Protein AF-A0A3N2G457-F1 (afdb_monomer)

Sequence (204 aa):
MTDFDTREAPSLQDTFPPRDQPASGGSDDSSDSSASDKLKGAASTASDAGASVLGEARSGAADVTQEAQRQARDLWDQTRSELADQTGDQQRRLASGVRSFASQLDEMASGPEQQGVATDLARQLGGRADTLGRWLEDHGPDEVLEEVRSFARRRPGTFLLVAAGAGLLVGRLTRALKDAPSEEPTTATTTQPTSQPTSNGYQP

Radius of gyration: 33.19 Å; Cα contacts (8 Å, |Δi|>4): 8; chains: 1; bounding box: 88×81×93 Å

Solvent-accessible surface area (backbone atoms only — not comparable to full-atom values): 12717 Å² total; per-residue (Å²): 141,75,93,82,80,92,78,81,87,87,78,92,74,88,76,80,75,84,80,82,74,85,87,70,92,76,81,96,67,69,67,62,55,54,53,50,51,50,48,50,53,51,48,50,52,50,48,60,54,45,52,58,50,51,66,60,42,67,79,47,48,70,63,50,50,55,54,52,47,50,53,52,48,54,54,47,54,52,50,50,52,52,57,68,73,52,70,69,72,53,53,59,58,49,51,53,49,54,51,54,52,49,53,55,50,50,58,60,69,70,40,87,87,64,66,67,69,59,48,53,50,48,53,61,46,47,62,52,49,54,55,50,50,55,50,48,74,75,40,53,74,71,55,53,54,51,49,52,51,50,46,37,72,76,38,53,67,60,44,52,52,52,48,50,55,53,47,50,55,53,48,50,51,55,47,50,66,67,66,48,71,80,74,67,82,77,73,76,79,81,80,69,83,80,75,78,79,82,86,80,85,80,84,134

pLDDT: mean 71.13, std 15.83, range [38.53, 96.75]

Foldseek 3Di:
DDDDDDDDDDDPDDDDDDPDDPPDDDDDDVVCVVVVVVVVVVVVVCVVVVVVCCVVCVVVVVVCVVVVVVVVVVVVVVVVVVCVVPPDPVVVVVVVVVVVVVVVVVVVVPDPPPCPDVVVVVVVVVVVVVVVVVVPVVPDPVVVVVVLVVCCVVCVPVNVVVCVVVCVVVVVVVVCVVPPPPPPPPPDDPPDPPDDDDPDDDDD

Secondary structure (DSSP, 8-state):
---------------------------S-HHHHHHHHHHHHHHHHHHHHHHHHHHHHTTTHHHHHHHHHHHHHHHHHHHHHHHHH-TTHHHHHHHHHHHHHHHHHHHHHTSTTSTTHHHHHHHHHHHHHHHHHHHHHHS-HHHHHHHHHHHHHH-HHHHHHHHHHHHHHHHHHHHHHHHS------------------------

Structure (mmCIF, N/CA/C/O backbone):
data_AF-A0A3N2G457-F1
#
_entry.id   AF-A0A3N2G457-F1
#
loop_
_atom_site.group_PDB
_atom_site.id
_atom_site.type_symbol
_atom_site.label_atom_id
_atom_site.label_alt_id
_atom_site.label_comp_id
_atom_site.label_asym_id
_atom_site.label_entity_id
_atom_site.label_seq_id
_atom_site.pdbx_PDB_ins_code
_atom_site.Cartn_x
_atom_site.Cartn_y
_atom_site.Cartn_z
_atom_site.occupancy
_atom_site.B_iso_or_equiv
_atom_site.auth_seq_id
_atom_site.auth_comp_id
_atom_site.auth_asym_id
_atom_site.auth_atom_id
_atom_site.pdbx_PDB_model_num
ATOM 1 N N . MET A 1 1 ? 65.241 38.081 23.521 1.00 42.84 1 MET A N 1
ATOM 2 C CA . MET A 1 1 ? 65.752 38.921 22.420 1.00 42.84 1 MET A CA 1
ATOM 3 C C . MET A 1 1 ? 65.119 38.337 21.167 1.00 42.84 1 MET A C 1
ATOM 5 O O . MET A 1 1 ? 65.545 37.272 20.758 1.00 42.84 1 MET A O 1
ATOM 9 N N . THR A 1 2 ? 63.983 38.797 20.652 1.00 47.28 2 THR A N 1
ATOM 10 C CA . THR A 1 2 ? 63.336 40.123 20.657 1.00 47.28 2 THR A CA 1
ATOM 11 C C . THR A 1 2 ? 61.868 39.845 20.270 1.00 47.28 2 THR A C 1
ATOM 13 O O . THR A 1 2 ? 61.640 39.047 19.368 1.00 47.28 2 THR A O 1
ATOM 16 N N . ASP A 1 3 ? 60.892 40.132 21.131 1.00 48.34 3 ASP A N 1
ATOM 17 C CA . ASP A 1 3 ? 59.911 41.228 20.987 1.00 48.34 3 ASP A CA 1
ATOM 18 C C . ASP A 1 3 ? 59.480 41.534 19.537 1.00 48.34 3 ASP A C 1
ATOM 20 O O . ASP A 1 3 ? 60.282 42.029 18.744 1.00 48.34 3 ASP A O 1
ATOM 24 N N . PHE A 1 4 ? 58.217 41.239 19.203 1.00 53.31 4 PHE A N 1
ATOM 25 C CA . PHE A 1 4 ? 57.557 41.749 17.998 1.00 53.31 4 PHE A CA 1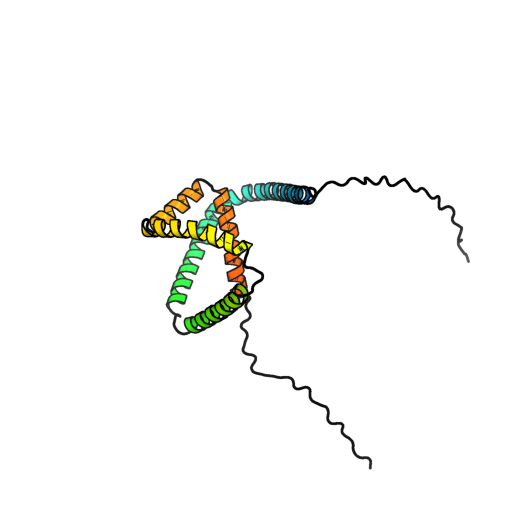
ATOM 26 C C . PHE A 1 4 ? 56.086 42.076 18.299 1.00 53.31 4 PHE A C 1
ATOM 28 O O . PHE A 1 4 ? 55.178 41.278 18.088 1.00 53.31 4 PHE A O 1
ATOM 35 N N . ASP A 1 5 ? 55.915 43.267 18.870 1.00 54.84 5 ASP A N 1
ATOM 36 C CA . ASP A 1 5 ? 55.074 44.336 18.320 1.00 54.84 5 ASP A CA 1
ATOM 37 C C . ASP A 1 5 ? 53.575 44.022 18.145 1.00 54.84 5 ASP A C 1
ATOM 39 O O . ASP A 1 5 ? 53.068 43.711 17.069 1.00 54.84 5 ASP A O 1
ATOM 43 N N . THR A 1 6 ? 52.845 44.226 19.242 1.00 63.91 6 THR A N 1
ATOM 44 C CA . THR A 1 6 ? 51.460 44.707 19.225 1.00 63.91 6 THR A CA 1
ATOM 45 C C . THR A 1 6 ? 51.434 46.111 18.620 1.00 63.91 6 THR A C 1
ATOM 47 O O . THR A 1 6 ? 51.897 47.057 19.257 1.00 63.91 6 THR A O 1
ATOM 50 N N . ARG A 1 7 ? 50.832 46.273 17.437 1.00 49.31 7 ARG A N 1
ATOM 51 C CA . ARG A 1 7 ? 50.413 47.581 16.914 1.00 49.31 7 ARG A CA 1
ATOM 52 C C . ARG A 1 7 ? 48.982 47.546 16.375 1.00 49.31 7 ARG A C 1
ATOM 54 O O . ARG A 1 7 ? 48.703 46.978 15.330 1.00 49.31 7 ARG A O 1
ATOM 61 N N . GLU A 1 8 ? 48.115 48.132 17.198 1.00 51.53 8 GLU A N 1
ATOM 62 C CA . GLU A 1 8 ? 47.023 49.070 16.898 1.00 51.53 8 GLU A CA 1
ATOM 63 C C . GLU A 1 8 ? 46.108 48.859 15.673 1.00 51.53 8 GLU A C 1
ATOM 65 O O . GLU A 1 8 ? 46.507 48.954 14.516 1.00 51.53 8 GLU A O 1
ATOM 70 N N . ALA A 1 9 ? 44.810 48.729 15.979 1.00 53.06 9 ALA A N 1
ATOM 71 C CA . ALA A 1 9 ? 43.685 49.096 15.115 1.00 53.06 9 ALA A CA 1
ATOM 72 C C . ALA A 1 9 ? 43.662 50.620 14.855 1.00 53.06 9 ALA A C 1
ATOM 74 O O . ALA A 1 9 ? 44.102 51.377 15.722 1.00 53.06 9 ALA A O 1
ATOM 75 N N . PRO A 1 10 ? 43.135 51.105 13.711 1.00 55.62 10 PRO A N 1
ATOM 76 C CA . PRO A 1 10 ? 41.713 51.505 13.636 1.00 55.62 10 PRO A CA 1
ATOM 77 C C . PRO A 1 10 ? 41.111 51.252 12.224 1.00 55.62 10 PRO A C 1
ATOM 79 O O . PRO A 1 10 ? 41.817 51.187 11.230 1.00 55.62 10 PRO A O 1
ATOM 82 N N . SER A 1 11 ? 39.815 51.070 11.980 1.00 51.00 11 SER A N 1
ATOM 83 C CA . SER A 1 11 ? 38.677 51.920 12.321 1.00 51.00 11 SER A CA 1
ATOM 84 C C . SER A 1 11 ? 37.395 51.160 11.951 1.00 51.00 11 SER A C 1
ATOM 86 O O . SER A 1 11 ? 37.233 50.703 10.820 1.00 51.00 11 SER A O 1
ATOM 88 N N . LEU A 1 12 ? 36.479 51.023 12.910 1.00 53.00 12 LEU A N 1
ATOM 89 C CA . LEU A 1 12 ? 35.104 50.606 12.650 1.00 53.00 12 LEU A CA 1
ATOM 90 C C . LEU A 1 12 ? 34.386 51.788 11.999 1.00 53.00 12 LEU A C 1
ATOM 92 O O . LEU A 1 12 ? 33.972 52.719 12.685 1.00 53.00 12 LEU A O 1
ATOM 96 N N . GLN A 1 13 ? 34.288 51.775 10.673 1.00 56.41 13 GLN A N 1
ATOM 97 C CA . GLN A 1 13 ? 33.344 52.630 9.970 1.00 56.41 13 GLN A CA 1
ATOM 98 C C . GLN A 1 13 ? 32.045 51.853 9.802 1.00 56.41 13 GLN A C 1
ATOM 100 O O . GLN A 1 13 ? 31.924 50.961 8.963 1.00 56.41 13 GLN A O 1
ATOM 105 N N . ASP A 1 14 ? 31.102 52.208 10.672 1.00 53.84 14 ASP A N 1
ATOM 106 C CA . ASP A 1 14 ? 29.668 52.042 10.497 1.00 53.84 14 ASP A CA 1
ATOM 107 C C . ASP A 1 14 ? 29.278 52.323 9.043 1.00 53.84 14 ASP A C 1
ATOM 109 O O . ASP A 1 14 ? 29.321 53.453 8.559 1.00 53.84 14 ASP A O 1
ATOM 113 N N . THR A 1 15 ? 28.899 51.278 8.321 1.00 51.31 15 THR A N 1
ATOM 114 C CA . THR A 1 15 ? 28.140 51.397 7.079 1.00 51.31 15 THR A CA 1
ATOM 115 C C . THR A 1 15 ? 26.968 50.442 7.202 1.00 51.31 15 THR A C 1
ATOM 117 O O . THR A 1 15 ? 27.032 49.277 6.820 1.00 51.31 15 THR A O 1
ATOM 120 N N . PHE A 1 16 ? 25.897 50.947 7.808 1.00 56.12 16 PHE A N 1
ATOM 121 C CA . PHE A 1 16 ? 24.573 50.347 7.729 1.00 56.12 16 PHE A CA 1
ATOM 122 C C . PHE A 1 16 ? 23.978 50.670 6.350 1.00 56.12 16 PHE A C 1
ATOM 124 O O . PHE A 1 16 ? 23.701 51.841 6.087 1.00 56.12 16 PHE A O 1
ATOM 131 N N . PRO A 1 17 ? 23.730 49.692 5.461 1.00 68.00 17 PRO A N 1
ATOM 132 C CA . PRO A 1 17 ? 22.780 49.913 4.381 1.00 68.00 17 PRO A CA 1
ATOM 133 C C . PRO A 1 17 ? 21.353 49.961 4.966 1.00 68.00 17 PRO A C 1
ATOM 135 O O . PRO A 1 17 ? 21.054 49.201 5.898 1.00 68.00 17 PRO A O 1
ATOM 138 N N . PRO A 1 18 ? 20.451 50.816 4.449 1.00 57.69 18 PRO A N 1
ATOM 139 C CA . PRO A 1 18 ? 19.048 50.771 4.834 1.00 57.69 18 PRO A CA 1
ATOM 140 C C . PRO A 1 18 ? 18.477 49.405 4.439 1.00 57.69 18 PRO A C 1
ATOM 142 O O . PRO A 1 18 ? 18.528 48.998 3.280 1.00 57.69 18 PRO A O 1
ATOM 145 N N . ARG A 1 19 ? 17.962 48.663 5.423 1.00 53.56 19 ARG A N 1
ATOM 146 C CA . ARG A 1 19 ? 17.125 47.494 5.156 1.00 53.56 19 ARG A CA 1
ATOM 147 C C . ARG A 1 19 ? 15.758 48.009 4.731 1.00 53.56 19 ARG A C 1
ATOM 149 O O . ARG A 1 19 ? 14.956 48.377 5.587 1.00 53.56 19 ARG A O 1
ATOM 156 N N . ASP A 1 20 ? 15.511 48.018 3.429 1.00 49.28 20 ASP A N 1
ATOM 157 C CA . ASP A 1 20 ? 14.160 48.116 2.894 1.00 49.28 20 ASP A CA 1
ATOM 158 C C . ASP A 1 20 ? 13.362 46.902 3.382 1.00 49.28 20 ASP A C 1
ATOM 160 O O . ASP A 1 20 ? 13.596 45.757 2.989 1.00 49.28 20 ASP A O 1
ATOM 164 N N . GLN A 1 21 ? 12.446 47.162 4.310 1.00 59.31 21 GLN A N 1
ATOM 165 C CA . GLN A 1 21 ? 11.353 46.261 4.635 1.00 59.31 21 GLN A CA 1
ATOM 166 C C . GLN A 1 21 ? 10.286 46.399 3.544 1.00 59.31 21 GLN A C 1
ATOM 168 O O . GLN A 1 21 ? 9.746 47.495 3.382 1.00 59.31 21 GLN A O 1
ATOM 173 N N . PRO A 1 22 ? 9.863 45.322 2.871 1.00 46.94 22 PRO A N 1
ATOM 174 C CA . PRO A 1 22 ? 8.521 45.278 2.329 1.00 46.94 22 PRO A CA 1
ATOM 175 C C . PRO A 1 22 ? 7.565 44.854 3.447 1.00 46.94 22 PRO A C 1
ATOM 177 O O . PRO A 1 22 ? 7.373 43.674 3.735 1.00 46.94 22 PRO A O 1
ATOM 180 N N . ALA A 1 23 ? 6.956 45.849 4.088 1.00 49.56 23 ALA A N 1
ATOM 181 C CA . ALA A 1 23 ? 5.650 45.675 4.696 1.00 49.56 23 ALA A CA 1
ATOM 182 C C . ALA A 1 23 ? 4.619 45.600 3.558 1.00 49.56 23 ALA A C 1
ATOM 184 O O . ALA A 1 23 ? 4.312 46.606 2.923 1.00 49.56 23 ALA A O 1
ATOM 185 N N . SER A 1 24 ? 4.087 44.410 3.291 1.00 40.66 24 SER A N 1
ATOM 186 C CA . SER A 1 24 ? 2.885 44.239 2.475 1.00 40.66 24 SER A CA 1
ATOM 187 C C . SER A 1 24 ? 2.190 42.951 2.893 1.00 40.66 24 SER A C 1
ATOM 189 O O . SER A 1 24 ? 2.705 41.857 2.672 1.00 40.66 24 SER A O 1
ATOM 191 N N . GLY A 1 25 ? 1.029 43.105 3.531 1.00 50.72 25 GLY A N 1
ATOM 192 C CA . GLY A 1 25 ? 0.099 42.013 3.768 1.00 50.72 25 GLY A CA 1
ATOM 193 C C . GLY A 1 25 ? -0.349 41.386 2.450 1.00 50.72 25 GLY A C 1
ATOM 194 O O . GLY A 1 25 ? -0.630 42.085 1.478 1.00 50.72 25 GLY A O 1
ATOM 195 N N . GLY A 1 26 ? -0.410 40.063 2.446 1.00 38.53 26 GLY A N 1
ATOM 196 C CA . GLY A 1 26 ? -0.876 39.235 1.346 1.00 38.53 26 GLY A CA 1
ATOM 197 C C . GLY A 1 26 ? -0.793 37.785 1.797 1.00 38.53 26 GLY A C 1
ATOM 198 O O . GLY A 1 26 ? 0.265 37.336 2.223 1.00 38.53 26 GLY A O 1
ATOM 199 N N . SER A 1 27 ? -1.940 37.124 1.802 1.00 44.50 27 SER A N 1
ATOM 200 C CA . SER A 1 27 ? -2.195 35.792 2.333 1.00 44.50 27 SER A CA 1
ATOM 201 C C . SER A 1 27 ? -1.286 34.697 1.759 1.00 44.50 27 SER A C 1
ATOM 203 O O . SER A 1 27 ? -0.746 34.818 0.664 1.00 44.50 27 SER A O 1
ATOM 205 N N . ASP A 1 28 ? -1.169 33.624 2.535 1.00 47.66 28 ASP A N 1
ATOM 206 C CA . ASP A 1 28 ? -0.494 32.353 2.276 1.00 47.66 28 ASP A CA 1
ATOM 207 C C . ASP A 1 28 ? -0.577 31.842 0.815 1.00 47.66 28 ASP A C 1
ATOM 209 O O . ASP A 1 28 ? -1.616 31.351 0.391 1.00 47.66 28 ASP A O 1
ATOM 213 N N . ASP A 1 29 ? 0.532 31.908 0.062 1.00 49.41 29 ASP A N 1
ATOM 214 C CA . ASP A 1 29 ? 0.732 31.176 -1.219 1.00 49.41 29 ASP A CA 1
ATOM 215 C C . ASP A 1 29 ? 2.213 30.755 -1.450 1.00 49.41 29 ASP A C 1
ATOM 217 O O . ASP A 1 29 ? 2.598 30.188 -2.471 1.00 49.41 29 ASP A O 1
ATOM 221 N N . SER A 1 30 ? 3.103 30.999 -0.481 1.00 49.16 30 SER A N 1
ATOM 222 C CA . SER A 1 30 ? 4.554 30.773 -0.650 1.00 49.16 30 SER A CA 1
ATOM 223 C C . SER A 1 30 ? 5.024 29.364 -0.254 1.00 49.16 30 SER A C 1
ATOM 225 O O . SER A 1 30 ? 6.136 28.953 -0.595 1.00 49.16 30 SER A O 1
ATOM 227 N N . SER A 1 31 ? 4.200 28.594 0.459 1.00 54.44 31 SER A N 1
ATOM 228 C CA . SER A 1 31 ? 4.509 27.221 0.883 1.00 54.44 31 SER A CA 1
ATOM 229 C C . SER A 1 31 ? 4.342 26.206 -0.256 1.00 54.44 31 SER A C 1
ATOM 231 O O . SER A 1 31 ? 5.206 25.338 -0.412 1.00 54.44 31 SER A O 1
ATOM 233 N N . ASP A 1 32 ? 3.321 26.360 -1.104 1.00 54.56 32 ASP A N 1
ATOM 234 C CA . ASP A 1 32 ? 3.040 25.451 -2.228 1.00 54.56 32 ASP A CA 1
ATOM 235 C C . ASP A 1 32 ? 4.067 25.565 -3.363 1.00 54.56 32 ASP A C 1
ATOM 237 O O . ASP A 1 32 ? 4.480 24.562 -3.954 1.00 54.56 32 ASP A O 1
ATOM 241 N N . SER A 1 33 ? 4.561 26.781 -3.613 1.00 57.53 33 SER A N 1
ATOM 242 C CA . SER A 1 33 ? 5.595 27.048 -4.618 1.00 57.53 33 SER A CA 1
ATOM 243 C C . SER A 1 33 ? 6.917 26.352 -4.268 1.00 57.53 33 SER A C 1
ATOM 245 O O . SER A 1 33 ? 7.525 25.695 -5.110 1.00 57.53 33 SER A O 1
ATOM 247 N N . SER A 1 34 ? 7.325 26.392 -2.993 1.00 63.72 34 SER A N 1
ATOM 248 C CA . SER A 1 34 ? 8.578 25.766 -2.542 1.00 63.72 34 SER A CA 1
ATOM 249 C C . SER A 1 34 ? 8.522 24.233 -2.531 1.00 63.72 34 SER A C 1
ATOM 251 O O . SER A 1 34 ? 9.508 23.574 -2.872 1.00 63.72 34 SER A O 1
ATOM 253 N N . ALA A 1 35 ? 7.372 23.655 -2.166 1.00 65.12 35 ALA A N 1
ATOM 254 C CA . ALA A 1 35 ? 7.154 22.214 -2.196 1.00 65.12 35 ALA A CA 1
ATOM 255 C C . ALA A 1 35 ? 7.084 21.711 -3.642 1.00 65.12 35 ALA A C 1
ATOM 257 O O . ALA A 1 35 ? 7.742 20.727 -3.979 1.00 65.12 35 ALA A O 1
ATOM 258 N N . SER A 1 36 ? 6.371 22.429 -4.511 1.00 73.44 36 SER A N 1
ATOM 259 C CA . SER A 1 36 ? 6.270 22.126 -5.940 1.00 73.44 36 SER A CA 1
ATOM 260 C C . SER A 1 36 ? 7.609 22.249 -6.666 1.00 73.44 36 SER A C 1
ATOM 262 O O . SER A 1 36 ? 7.923 21.395 -7.491 1.00 73.44 36 SER A O 1
ATOM 264 N N . ASP A 1 37 ? 8.439 23.246 -6.350 1.00 75.31 37 ASP A N 1
ATOM 265 C CA . ASP A 1 37 ? 9.772 23.384 -6.952 1.00 75.31 37 ASP A CA 1
ATOM 266 C C . ASP A 1 37 ? 10.764 22.339 -6.432 1.00 75.31 37 ASP A C 1
ATOM 268 O O . ASP A 1 37 ? 11.544 21.786 -7.212 1.00 75.31 37 ASP A O 1
ATOM 272 N N . LYS A 1 38 ? 10.691 21.970 -5.145 1.00 67.44 38 LYS A N 1
ATOM 273 C CA . LYS A 1 38 ? 11.455 20.829 -4.609 1.00 67.44 38 LYS A CA 1
ATOM 274 C C . LYS A 1 38 ? 11.017 19.509 -5.245 1.00 67.44 38 LYS A C 1
ATOM 276 O O . LYS A 1 38 ? 11.870 18.688 -5.573 1.00 67.44 38 LYS A O 1
ATOM 281 N N . LEU A 1 39 ? 9.714 19.321 -5.461 1.00 69.06 39 LEU A N 1
ATOM 282 C CA . LEU A 1 39 ? 9.153 18.157 -6.149 1.00 69.06 39 LEU A CA 1
ATOM 283 C C . LEU A 1 39 ? 9.584 18.105 -7.615 1.00 69.06 39 LEU A C 1
ATOM 285 O O . LEU A 1 39 ? 9.993 17.046 -8.073 1.00 69.06 39 LEU A O 1
ATOM 289 N N . LYS A 1 40 ? 9.560 19.228 -8.340 1.00 75.00 40 LYS A N 1
ATOM 290 C CA . LYS A 1 40 ? 10.050 19.305 -9.725 1.00 75.00 40 LYS A CA 1
ATOM 291 C C . LYS A 1 40 ? 11.547 19.015 -9.808 1.00 75.00 40 LYS A C 1
ATOM 293 O O . LYS A 1 40 ? 11.957 18.236 -10.658 1.00 75.00 40 LYS A O 1
ATOM 298 N N . GLY A 1 41 ? 12.356 19.564 -8.899 1.00 74.25 41 GLY A N 1
ATOM 299 C CA . GLY A 1 41 ? 13.796 19.291 -8.840 1.00 74.25 41 GLY A CA 1
ATOM 300 C C . GLY A 1 41 ? 14.121 17.826 -8.524 1.00 74.25 41 GLY A C 1
ATOM 301 O O . GLY A 1 41 ? 14.981 17.223 -9.170 1.00 74.25 41 GLY A O 1
ATOM 302 N N . ALA A 1 42 ? 13.393 17.225 -7.579 1.00 71.31 42 ALA A N 1
ATOM 303 C CA . ALA A 1 42 ? 13.516 15.807 -7.252 1.00 71.31 42 ALA A CA 1
ATOM 304 C C . ALA A 1 42 ? 13.020 14.904 -8.392 1.00 71.31 42 ALA A C 1
ATOM 306 O O . ALA A 1 42 ? 13.670 13.910 -8.702 1.00 71.31 42 ALA A O 1
ATOM 307 N N . ALA A 1 43 ? 11.913 15.260 -9.050 1.00 73.19 43 ALA A N 1
ATOM 308 C CA . ALA A 1 43 ? 11.363 14.522 -10.184 1.00 73.19 43 ALA A CA 1
ATOM 309 C C . ALA A 1 43 ? 12.293 14.564 -11.403 1.00 73.19 43 ALA A C 1
ATOM 311 O O . ALA A 1 43 ? 12.497 13.526 -12.031 1.00 73.19 43 ALA A O 1
ATOM 312 N N . SER A 1 44 ? 12.901 15.713 -11.711 1.00 74.25 44 SER A N 1
ATOM 313 C CA . SER A 1 44 ? 13.901 15.823 -12.780 1.00 74.25 44 SER A CA 1
ATOM 314 C C . SER A 1 44 ? 15.140 14.989 -12.457 1.00 74.25 44 SER A C 1
ATOM 316 O O . SER A 1 44 ? 15.517 14.133 -13.246 1.00 74.25 44 SER A O 1
ATOM 318 N N . THR A 1 45 ? 15.684 15.112 -11.241 1.00 73.69 45 THR A N 1
ATOM 319 C CA . THR A 1 45 ? 16.848 14.318 -10.799 1.00 73.69 45 THR A CA 1
ATOM 320 C C . THR A 1 45 ? 16.565 12.812 -10.833 1.00 73.69 45 THR A C 1
ATOM 322 O O . THR A 1 45 ? 17.401 12.026 -11.276 1.00 73.69 45 THR A O 1
ATOM 325 N N . ALA A 1 46 ? 15.372 12.393 -10.402 1.00 69.75 46 ALA A N 1
ATOM 326 C CA . ALA A 1 46 ? 14.935 11.002 -10.468 1.00 69.75 46 ALA A CA 1
ATOM 327 C C . ALA A 1 46 ? 14.707 10.527 -11.911 1.00 69.75 46 ALA A C 1
ATOM 329 O O . ALA A 1 46 ? 14.941 9.357 -12.201 1.00 69.75 46 ALA A O 1
ATOM 330 N N . SER A 1 47 ? 14.284 11.413 -12.817 1.00 74.56 47 SER A N 1
ATOM 331 C CA . SER A 1 47 ? 14.108 11.100 -14.239 1.00 74.56 47 SER A CA 1
ATOM 332 C C . SER A 1 47 ? 15.451 10.919 -14.944 1.00 74.56 47 SER A C 1
ATOM 334 O O . SER A 1 47 ? 15.613 9.950 -15.679 1.00 74.56 47 SER A O 1
ATOM 336 N N . ASP A 1 48 ? 16.435 11.778 -14.671 1.00 72.06 48 ASP A N 1
ATOM 337 C CA . ASP A 1 48 ? 17.793 11.672 -15.222 1.00 72.06 48 ASP A CA 1
ATOM 338 C C . ASP A 1 48 ? 18.541 10.440 -14.681 1.00 72.06 48 ASP A C 1
ATOM 340 O O . ASP A 1 48 ? 19.140 9.667 -15.439 1.00 72.06 48 ASP A O 1
ATOM 344 N N . ALA A 1 49 ? 18.444 10.190 -13.369 1.00 64.62 49 ALA A N 1
ATOM 345 C CA . ALA A 1 49 ? 18.993 8.983 -12.753 1.00 64.62 49 ALA A CA 1
ATOM 346 C C . ALA A 1 49 ? 18.273 7.721 -13.258 1.00 64.62 49 ALA A C 1
ATOM 348 O O . ALA A 1 49 ? 18.919 6.735 -13.610 1.00 64.62 49 ALA A O 1
ATOM 349 N N . GLY A 1 50 ? 16.941 7.774 -13.354 1.00 61.38 50 GLY A N 1
ATOM 350 C CA . GLY A 1 50 ? 16.073 6.696 -13.823 1.00 61.38 50 GLY A CA 1
ATOM 351 C C . GLY A 1 50 ? 16.284 6.337 -15.292 1.00 61.38 50 GLY A C 1
ATOM 352 O O . GLY A 1 50 ? 16.280 5.157 -15.631 1.00 61.38 50 GLY A O 1
ATOM 353 N N . ALA A 1 51 ? 16.530 7.317 -16.164 1.00 68.00 51 ALA A N 1
ATOM 354 C CA . ALA A 1 51 ? 16.817 7.086 -17.579 1.00 68.00 51 ALA A CA 1
ATOM 355 C C . ALA A 1 51 ? 18.125 6.301 -17.781 1.00 68.00 51 ALA A C 1
ATOM 357 O O . ALA A 1 51 ? 18.191 5.425 -18.646 1.00 68.00 51 ALA A O 1
ATOM 358 N N . SER A 1 52 ? 19.128 6.555 -16.936 1.00 63.06 52 SER A N 1
ATOM 359 C CA . SER A 1 52 ? 20.427 5.872 -16.982 1.00 63.06 52 SER A CA 1
ATOM 360 C C . SER A 1 52 ? 20.337 4.411 -16.519 1.00 63.06 52 SER A C 1
ATOM 362 O O . SER A 1 52 ? 20.920 3.532 -17.151 1.00 63.06 52 SER A O 1
ATOM 364 N N . VAL A 1 53 ? 19.543 4.109 -15.480 1.00 64.50 53 VAL A N 1
ATOM 365 C CA . VAL A 1 53 ? 19.280 2.712 -15.075 1.00 64.50 53 VAL A CA 1
ATOM 366 C C . VAL A 1 53 ? 18.288 1.994 -15.992 1.00 64.50 53 VAL A C 1
ATOM 368 O O . VAL A 1 53 ? 18.431 0.791 -16.182 1.00 64.50 53 VAL A O 1
ATOM 371 N N . LEU A 1 54 ? 17.322 2.685 -16.616 1.00 60.78 54 LEU A N 1
ATOM 372 C CA . LEU A 1 54 ? 16.427 2.074 -17.612 1.00 60.78 54 LEU A CA 1
ATOM 373 C C . LEU A 1 54 ? 17.185 1.606 -18.863 1.00 60.78 54 LEU A C 1
ATOM 375 O O . LEU A 1 54 ? 16.804 0.591 -19.447 1.00 60.78 54 LEU A O 1
ATOM 379 N N . GLY A 1 55 ? 18.230 2.333 -19.275 1.00 62.03 55 GLY A N 1
ATOM 380 C CA . GLY A 1 55 ? 19.071 1.981 -20.422 1.00 62.03 55 GLY A CA 1
ATOM 381 C C . GLY A 1 55 ? 19.832 0.665 -20.230 1.00 62.03 55 GLY A C 1
ATOM 382 O O . GLY A 1 55 ? 19.840 -0.166 -21.135 1.00 62.03 55 GLY A O 1
ATOM 383 N N . GLU A 1 56 ? 20.379 0.442 -19.032 1.00 60.41 56 GLU A N 1
ATOM 384 C CA . GLU A 1 56 ? 21.166 -0.754 -18.694 1.00 60.41 56 GLU A CA 1
ATOM 385 C C . GLU A 1 56 ? 20.278 -1.931 -18.223 1.00 60.41 56 GLU A C 1
ATOM 387 O O . GLU A 1 56 ? 20.516 -3.092 -18.557 1.00 60.41 56 GLU A O 1
ATOM 392 N N . ALA A 1 57 ? 19.189 -1.651 -17.491 1.00 54.34 57 ALA A N 1
ATOM 393 C CA . ALA A 1 57 ? 18.301 -2.675 -16.934 1.00 54.34 57 ALA A CA 1
ATOM 394 C C . ALA A 1 57 ? 17.368 -3.317 -17.971 1.00 54.34 57 ALA A C 1
ATOM 396 O O . ALA A 1 57 ? 16.945 -4.458 -17.781 1.00 54.34 57 ALA A O 1
ATOM 397 N N . ARG A 1 58 ? 17.048 -2.640 -19.085 1.00 58.84 58 ARG A N 1
ATOM 398 C CA . ARG A 1 58 ? 16.164 -3.198 -20.127 1.00 58.84 58 ARG A CA 1
ATOM 399 C C . ARG A 1 58 ? 16.724 -4.483 -20.751 1.00 58.84 58 ARG A C 1
ATOM 401 O O . ARG A 1 58 ? 15.939 -5.325 -21.181 1.00 58.84 58 ARG A O 1
ATOM 408 N N . SER A 1 59 ? 18.046 -4.648 -20.737 1.00 62.28 59 SER A N 1
ATOM 409 C CA . SER A 1 59 ? 18.741 -5.834 -21.249 1.00 62.28 59 SER A CA 1
ATOM 410 C C . SER A 1 59 ? 18.828 -6.983 -20.232 1.00 62.28 59 SER A C 1
ATOM 412 O O . SER A 1 59 ? 18.991 -8.123 -20.642 1.00 62.28 59 SER A O 1
ATOM 414 N N . GLY A 1 60 ? 18.677 -6.716 -18.925 1.00 57.19 60 GLY A N 1
ATOM 415 C CA . GLY A 1 60 ? 18.731 -7.731 -17.855 1.00 57.19 60 GLY A CA 1
ATOM 416 C C . GLY A 1 60 ? 17.383 -8.063 -17.197 1.00 57.19 60 GLY A C 1
ATOM 417 O O . GLY A 1 60 ? 17.246 -9.091 -16.539 1.00 57.19 60 GLY A O 1
ATOM 418 N N . ALA A 1 61 ? 16.359 -7.222 -17.372 1.00 57.97 61 ALA A N 1
ATOM 419 C CA . ALA A 1 61 ? 15.075 -7.373 -16.685 1.00 57.97 61 ALA A CA 1
ATOM 420 C C . ALA A 1 61 ? 14.256 -8.587 -17.156 1.00 57.97 61 ALA A C 1
ATOM 422 O O . ALA A 1 61 ? 13.534 -9.180 -16.354 1.00 57.97 61 ALA A O 1
ATOM 423 N N . ALA A 1 62 ? 14.357 -8.979 -18.429 1.00 61.47 62 ALA A N 1
ATOM 424 C CA . ALA A 1 62 ? 13.620 -10.132 -18.952 1.00 61.47 62 ALA A CA 1
ATOM 425 C C . ALA A 1 62 ? 14.109 -11.459 -18.338 1.00 61.47 62 ALA A C 1
ATOM 427 O O . ALA A 1 62 ? 13.286 -12.290 -17.949 1.00 61.47 62 ALA A O 1
ATOM 428 N N . ASP A 1 63 ? 15.425 -11.608 -18.163 1.00 66.38 63 ASP A N 1
ATOM 429 C CA . ASP A 1 63 ? 16.040 -12.817 -17.600 1.00 66.38 63 ASP A CA 1
ATOM 430 C C . ASP A 1 63 ? 15.881 -12.886 -16.075 1.00 66.38 63 ASP A C 1
ATOM 432 O O . ASP A 1 63 ? 15.524 -13.931 -15.526 1.00 66.38 63 ASP A O 1
ATOM 436 N N . VAL A 1 64 ? 16.039 -11.750 -15.382 1.00 68.06 64 VAL A N 1
ATOM 437 C CA . VAL A 1 64 ? 15.839 -11.664 -13.925 1.00 68.06 64 VAL A CA 1
ATOM 438 C C . V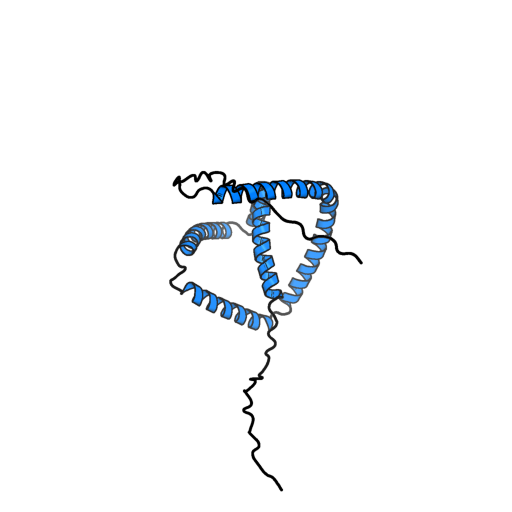AL A 1 64 ? 14.378 -11.916 -13.542 1.00 68.06 64 VAL A C 1
ATOM 440 O O . VAL A 1 64 ? 14.121 -12.544 -12.518 1.00 68.06 64 VAL A O 1
ATOM 443 N N . THR A 1 65 ? 13.407 -11.497 -14.363 1.00 74.94 65 THR A N 1
ATOM 444 C CA . THR A 1 65 ? 11.980 -11.719 -14.069 1.00 74.94 65 THR A CA 1
ATOM 445 C C . THR A 1 65 ? 11.614 -13.203 -14.099 1.00 74.94 65 THR A C 1
ATOM 447 O O . THR A 1 65 ? 10.858 -13.645 -13.239 1.00 74.94 65 THR A O 1
ATOM 450 N N . GLN A 1 66 ? 12.154 -13.996 -15.031 1.00 77.50 66 GLN A N 1
ATOM 451 C CA . GLN A 1 66 ? 11.858 -15.434 -15.077 1.00 77.50 66 GLN A CA 1
ATOM 452 C C . GLN A 1 66 ? 12.493 -16.205 -13.917 1.00 77.50 66 GLN A C 1
ATOM 454 O O . GLN A 1 66 ? 11.854 -17.089 -13.349 1.00 77.50 66 GLN A O 1
ATOM 459 N N . GLU A 1 67 ? 13.734 -15.881 -13.558 1.00 77.44 67 GLU A N 1
ATOM 460 C CA . GLU A 1 67 ? 14.433 -16.542 -12.454 1.00 77.44 67 GLU A CA 1
ATOM 461 C C . GLU A 1 67 ? 13.815 -16.166 -11.099 1.00 77.44 67 GLU A C 1
ATOM 463 O O . GLU A 1 67 ? 13.481 -17.041 -10.301 1.00 77.44 67 GLU A O 1
ATOM 468 N N . ALA A 1 68 ? 13.537 -14.876 -10.883 1.00 81.69 68 ALA A N 1
ATOM 469 C CA . ALA A 1 68 ? 12.837 -14.406 -9.692 1.00 81.69 68 ALA A CA 1
ATOM 470 C C . ALA A 1 68 ? 11.417 -14.978 -9.595 1.00 81.69 68 ALA A C 1
ATOM 472 O O . ALA A 1 68 ? 10.967 -15.311 -8.502 1.00 81.69 68 ALA A O 1
ATOM 473 N N . GLN A 1 69 ? 10.709 -15.133 -10.720 1.00 85.44 69 GLN A N 1
ATOM 474 C CA . GLN A 1 69 ? 9.382 -15.746 -10.734 1.00 85.44 69 GLN A CA 1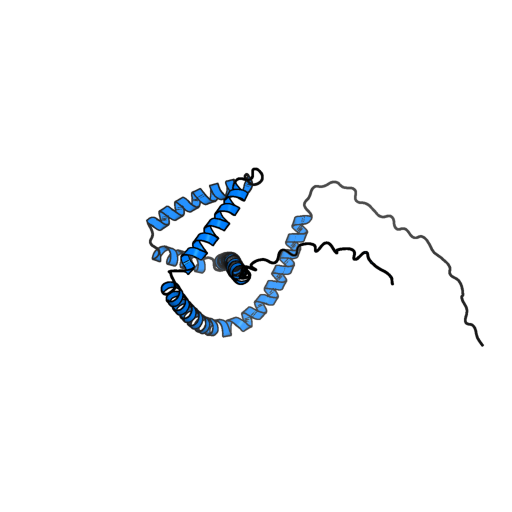
ATOM 475 C C . GLN A 1 69 ? 9.428 -17.216 -10.313 1.00 85.44 69 GLN A C 1
ATOM 477 O O . GLN A 1 69 ? 8.555 -17.639 -9.557 1.00 85.44 69 GLN A O 1
ATOM 482 N N . ARG A 1 70 ? 10.425 -17.984 -10.774 1.00 87.44 70 ARG A N 1
ATOM 483 C CA . ARG A 1 70 ? 10.614 -19.379 -10.349 1.00 87.44 70 ARG A CA 1
ATOM 484 C C . ARG A 1 70 ? 10.874 -19.462 -8.849 1.00 87.44 70 ARG A C 1
ATOM 486 O O . ARG A 1 70 ? 10.117 -20.115 -8.144 1.00 87.44 70 ARG A O 1
ATOM 493 N N . GLN A 1 71 ? 11.838 -18.691 -8.350 1.00 85.12 71 GLN A N 1
ATOM 494 C CA . GLN A 1 71 ? 12.176 -18.679 -6.924 1.00 85.12 71 GLN A CA 1
ATOM 495 C C . GLN A 1 71 ? 11.009 -18.202 -6.048 1.00 85.12 71 GLN A C 1
ATOM 497 O O . GLN A 1 71 ? 10.745 -18.777 -4.998 1.00 85.12 71 GLN A O 1
ATOM 502 N N . ALA A 1 72 ? 10.263 -17.184 -6.485 1.00 89.88 72 ALA A N 1
ATOM 503 C CA . ALA A 1 72 ? 9.079 -16.716 -5.771 1.00 89.88 72 ALA A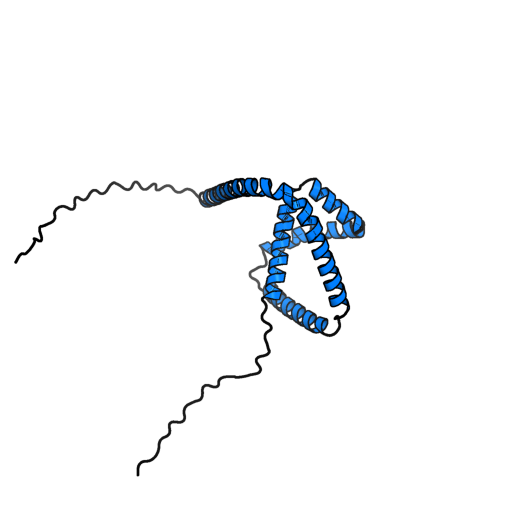 CA 1
ATOM 504 C C . ALA A 1 72 ? 7.959 -17.764 -5.755 1.00 89.88 72 ALA A C 1
ATOM 506 O O . ALA A 1 72 ? 7.248 -17.873 -4.758 1.00 89.88 72 ALA A O 1
ATOM 507 N N . ARG A 1 73 ? 7.799 -18.531 -6.841 1.00 90.69 73 ARG A N 1
ATOM 508 C CA . ARG A 1 73 ? 6.814 -19.612 -6.926 1.00 90.69 73 ARG A CA 1
ATOM 509 C C . ARG A 1 73 ? 7.169 -20.757 -5.987 1.00 90.69 73 ARG A C 1
ATOM 511 O O . ARG A 1 73 ? 6.311 -21.170 -5.219 1.00 90.69 73 ARG A O 1
ATOM 518 N N . ASP A 1 74 ? 8.429 -21.177 -5.982 1.00 91.38 74 ASP A N 1
ATOM 519 C CA . ASP A 1 74 ? 8.912 -22.245 -5.106 1.00 91.38 74 ASP A CA 1
ATOM 520 C C . ASP A 1 74 ? 8.767 -21.855 -3.626 1.00 91.38 74 ASP A C 1
ATOM 522 O O . ASP A 1 74 ? 8.231 -22.620 -2.826 1.00 91.38 74 ASP A O 1
ATOM 526 N N . LEU A 1 75 ? 9.152 -20.622 -3.269 1.00 88.88 75 LEU A N 1
ATOM 527 C CA . LEU A 1 75 ? 8.961 -20.080 -1.919 1.00 88.88 75 LEU A CA 1
ATOM 528 C C . LEU A 1 75 ? 7.481 -19.993 -1.534 1.00 88.88 75 LEU A C 1
ATOM 530 O O . LEU A 1 75 ? 7.127 -20.285 -0.392 1.00 88.88 75 LEU A O 1
ATOM 534 N N . TRP A 1 76 ? 6.612 -19.587 -2.461 1.00 89.06 76 TRP A N 1
ATOM 535 C CA . TRP A 1 76 ? 5.171 -19.511 -2.228 1.00 89.06 76 TRP A CA 1
ATOM 536 C C . TRP A 1 76 ? 4.552 -20.891 -2.013 1.00 89.06 76 TRP A C 1
ATOM 538 O O . TRP A 1 76 ? 3.785 -21.068 -1.069 1.00 89.06 76 TRP A O 1
ATOM 548 N N . ASP A 1 77 ? 4.896 -21.863 -2.854 1.00 90.88 77 ASP A N 1
ATOM 549 C CA . ASP A 1 77 ? 4.379 -23.226 -2.768 1.00 90.88 77 ASP A CA 1
ATOM 550 C C . ASP A 1 77 ? 4.864 -23.908 -1.477 1.00 90.88 77 ASP A C 1
ATOM 552 O O . ASP A 1 77 ? 4.064 -24.528 -0.770 1.00 90.88 77 ASP A O 1
ATOM 556 N N . GLN A 1 78 ? 6.130 -23.694 -1.093 1.00 86.88 78 GLN A N 1
ATOM 557 C CA . GLN A 1 78 ? 6.687 -24.162 0.178 1.00 86.88 78 GLN A CA 1
ATOM 558 C C . GLN A 1 78 ? 5.993 -23.510 1.382 1.00 86.88 78 GLN A C 1
ATOM 560 O O . GLN A 1 78 ? 5.519 -24.209 2.275 1.00 86.88 78 GLN A O 1
ATOM 565 N N . THR A 1 79 ? 5.855 -22.180 1.372 1.00 86.56 79 THR A N 1
ATOM 566 C CA . THR A 1 79 ? 5.152 -21.427 2.425 1.00 86.56 79 THR A CA 1
ATOM 567 C C . THR A 1 79 ? 3.706 -21.894 2.546 1.00 86.56 79 THR A C 1
ATOM 569 O O . THR A 1 79 ? 3.204 -22.082 3.649 1.00 86.56 79 THR A O 1
ATOM 572 N N . ARG A 1 80 ? 3.015 -22.105 1.422 1.00 87.12 80 ARG A N 1
ATOM 573 C CA . ARG A 1 80 ? 1.621 -22.544 1.415 1.00 87.12 80 ARG A CA 1
ATOM 574 C C . ARG A 1 80 ? 1.460 -23.951 1.981 1.00 87.12 80 ARG A C 1
ATOM 576 O O . ARG A 1 80 ? 0.513 -24.159 2.735 1.00 87.12 80 ARG A O 1
ATOM 583 N N . SER A 1 81 ? 2.350 -24.883 1.634 1.00 81.69 81 SER A N 1
ATOM 584 C CA . SER A 1 81 ? 2.339 -26.235 2.208 1.00 81.69 81 SER A CA 1
ATOM 585 C C . SER A 1 81 ? 2.573 -26.182 3.716 1.00 81.69 81 SER A C 1
ATOM 587 O O . SER A 1 81 ? 1.807 -26.748 4.484 1.00 81.69 81 SER A O 1
ATOM 589 N N . GLU A 1 82 ? 3.568 -25.415 4.158 1.00 77.06 82 GLU A N 1
ATOM 590 C CA . GLU A 1 82 ? 3.943 -25.340 5.569 1.00 77.06 82 GLU A CA 1
ATOM 591 C C . GLU A 1 82 ? 2.893 -24.619 6.436 1.00 77.06 82 GLU A C 1
ATOM 593 O O . GLU A 1 82 ? 2.603 -25.051 7.553 1.00 77.06 82 GLU A O 1
ATOM 598 N N . LEU A 1 83 ? 2.239 -23.576 5.904 1.00 72.12 83 LEU A N 1
ATOM 599 C CA . LEU A 1 83 ? 1.096 -22.919 6.553 1.00 72.12 83 LEU A CA 1
ATOM 600 C C . LEU A 1 83 ? -0.134 -23.833 6.635 1.00 72.12 83 LEU A C 1
ATOM 602 O O . LEU A 1 83 ? -0.870 -23.762 7.623 1.00 72.12 83 LEU A O 1
ATOM 606 N N . ALA A 1 84 ? -0.371 -24.659 5.610 1.00 75.75 84 ALA A N 1
ATOM 607 C CA . ALA A 1 84 ? -1.480 -25.611 5.583 1.00 75.75 84 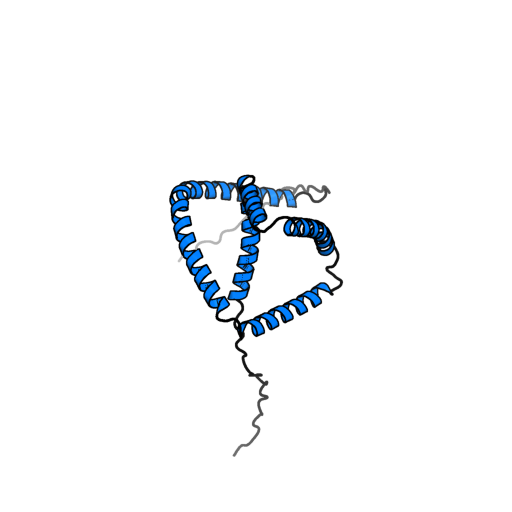ALA A CA 1
ATOM 608 C C . ALA A 1 84 ? -1.275 -26.777 6.567 1.00 75.75 84 ALA A C 1
ATOM 610 O O . ALA A 1 84 ? -2.252 -27.273 7.124 1.00 75.75 84 ALA A O 1
ATOM 611 N N . ASP A 1 85 ? -0.024 -27.167 6.829 1.00 70.62 85 ASP A N 1
ATOM 612 C CA . ASP A 1 85 ? 0.314 -28.276 7.730 1.00 70.62 85 ASP A CA 1
ATOM 613 C C . ASP A 1 85 ? 0.422 -27.859 9.217 1.00 70.62 85 ASP A C 1
ATOM 615 O O . ASP A 1 85 ? 0.299 -28.700 10.108 1.00 70.62 85 ASP A O 1
ATOM 619 N N . GLN A 1 86 ? 0.587 -26.565 9.534 1.00 63.44 86 GLN A N 1
ATOM 620 C CA . GLN A 1 86 ? 0.796 -26.061 10.910 1.00 63.44 86 GLN A CA 1
ATOM 621 C C . GLN A 1 86 ? -0.430 -25.376 11.559 1.00 63.44 86 GLN A C 1
ATOM 623 O O . GLN A 1 86 ? -0.295 -24.517 12.435 1.00 63.44 86 GLN A O 1
ATOM 628 N N . THR A 1 87 ? -1.660 -25.720 11.170 1.00 59.94 87 THR A N 1
ATOM 629 C CA . THR A 1 87 ? -2.851 -24.916 11.528 1.00 59.94 87 THR A CA 1
ATOM 630 C C . THR A 1 87 ? -3.594 -25.315 12.826 1.00 59.94 87 THR A C 1
ATOM 632 O O . THR A 1 87 ? -4.804 -25.145 12.922 1.00 59.94 87 THR A O 1
ATOM 635 N N . GLY A 1 88 ? -2.908 -25.798 13.868 1.00 62.97 88 GLY A N 1
ATOM 636 C CA . GLY A 1 88 ? -3.525 -26.045 15.189 1.00 62.97 88 GLY A CA 1
ATOM 637 C C . GLY A 1 88 ? -3.212 -24.961 16.227 1.00 62.97 88 GLY A C 1
ATOM 638 O O . GLY A 1 88 ? -4.088 -24.242 16.714 1.00 62.97 88 GLY A O 1
ATOM 639 N N . ASP A 1 89 ? -1.929 -24.814 16.551 1.00 63.25 89 ASP A N 1
ATOM 640 C CA . ASP A 1 89 ? -1.482 -24.002 17.691 1.00 63.25 89 ASP A CA 1
ATOM 641 C C . ASP A 1 89 ? -1.227 -22.525 17.347 1.00 63.25 89 ASP A C 1
ATOM 643 O O . ASP A 1 89 ? -1.313 -21.649 18.213 1.00 63.25 89 ASP A O 1
ATOM 647 N N . GLN A 1 90 ? -0.982 -22.209 16.074 1.00 60.12 90 GLN A N 1
ATOM 648 C CA . GLN A 1 90 ? -0.724 -20.837 15.618 1.00 60.12 90 GLN A CA 1
ATOM 649 C C . GLN A 1 90 ? -2.008 -20.010 15.474 1.00 60.12 90 GLN A C 1
ATOM 651 O O . GLN A 1 90 ? -1.995 -18.801 15.709 1.00 60.12 90 GLN A O 1
ATOM 656 N N . GLN A 1 91 ? -3.146 -20.657 15.195 1.00 65.25 91 GLN A N 1
ATOM 657 C CA . GLN A 1 91 ? -4.447 -19.987 15.104 1.00 65.25 91 GLN A CA 1
ATOM 658 C C . GLN A 1 91 ? -4.865 -19.332 16.422 1.00 65.25 91 GLN A C 1
ATOM 660 O O . GLN A 1 91 ? -5.410 -18.232 16.407 1.00 65.25 91 GLN A O 1
ATOM 665 N N . ARG A 1 92 ? -4.578 -19.962 17.570 1.00 68.00 92 ARG A N 1
ATOM 666 C CA . ARG A 1 92 ? -4.909 -19.390 18.888 1.00 68.00 92 ARG A CA 1
ATOM 667 C C . ARG A 1 92 ? -4.093 -18.135 19.189 1.00 68.00 92 ARG A C 1
ATOM 669 O O . ARG A 1 92 ? -4.647 -17.177 19.719 1.00 68.00 92 ARG A O 1
ATOM 676 N N . ARG A 1 93 ? -2.816 -18.120 18.793 1.00 70.50 93 ARG A N 1
ATOM 677 C CA . ARG A 1 93 ? -1.910 -16.969 18.957 1.00 70.50 93 ARG A CA 1
ATOM 678 C C . ARG A 1 93 ? -2.271 -15.815 18.017 1.00 70.50 93 ARG A C 1
ATOM 680 O O . ARG A 1 93 ? -2.261 -14.655 18.423 1.00 70.50 93 ARG A O 1
ATOM 687 N N . LEU A 1 94 ? -2.667 -16.134 16.785 1.00 74.88 94 LEU A N 1
ATOM 688 C CA . LEU A 1 94 ? -3.179 -15.155 15.825 1.00 74.88 94 LEU A CA 1
ATOM 689 C C . LEU A 1 94 ? -4.521 -14.566 16.276 1.00 74.88 94 LEU A C 1
ATOM 691 O O . LEU A 1 94 ? -4.685 -13.349 16.265 1.00 74.88 94 LEU A O 1
ATOM 695 N N . ALA A 1 95 ? -5.457 -15.397 16.742 1.00 80.25 95 ALA A N 1
ATOM 696 C CA . ALA A 1 95 ? -6.759 -14.939 17.223 1.00 80.25 95 ALA A CA 1
ATOM 697 C C . ALA A 1 95 ? -6.635 -14.007 18.440 1.00 80.25 95 ALA A C 1
ATOM 699 O O . ALA A 1 95 ? -7.330 -12.991 18.501 1.00 80.25 95 ALA A O 1
ATOM 700 N N . SER A 1 96 ? -5.723 -14.299 19.377 1.00 77.75 96 SER A N 1
ATOM 701 C CA . SER A 1 96 ? -5.447 -13.398 20.503 1.00 77.75 96 SER A CA 1
ATOM 702 C C . SER A 1 96 ? -4.832 -12.070 20.055 1.00 77.75 96 SER A C 1
ATOM 704 O O . SER A 1 96 ? -5.217 -11.023 20.571 1.00 77.75 96 SER A O 1
ATOM 706 N N . GLY A 1 97 ? -3.935 -12.092 19.063 1.00 83.19 97 GLY A N 1
ATOM 707 C CA . GLY A 1 97 ? -3.331 -10.880 18.504 1.00 83.19 97 GLY A CA 1
ATOM 708 C C . GLY A 1 97 ? -4.353 -9.987 17.799 1.00 83.19 97 GLY A C 1
ATOM 709 O O . GLY A 1 97 ? -4.436 -8.794 18.083 1.00 83.19 97 GLY A O 1
ATOM 710 N N . VAL A 1 98 ? -5.201 -10.574 16.949 1.00 86.62 98 VAL A N 1
ATOM 711 C CA . VAL A 1 98 ? -6.272 -9.852 16.239 1.00 86.62 98 VAL A CA 1
ATOM 712 C C . VAL A 1 98 ? -7.294 -9.273 17.217 1.00 86.62 98 VAL A C 1
ATOM 714 O O . VAL A 1 98 ? -7.708 -8.129 17.055 1.00 86.62 98 VAL A O 1
ATOM 717 N N . ARG A 1 99 ? -7.684 -10.025 18.256 1.00 84.06 99 ARG A N 1
ATOM 718 C CA . ARG A 1 99 ? -8.613 -9.538 19.288 1.00 84.06 99 ARG A CA 1
ATOM 719 C C . ARG A 1 99 ? -8.017 -8.367 20.074 1.00 84.06 99 ARG A C 1
ATOM 721 O O . ARG A 1 99 ? -8.718 -7.386 20.277 1.00 84.06 99 ARG A O 1
ATOM 728 N N . SER A 1 100 ? -6.744 -8.451 20.464 1.00 84.94 100 SER A N 1
ATOM 729 C CA . SER A 1 100 ? -6.039 -7.367 21.163 1.00 84.94 100 SER A CA 1
ATOM 730 C C . SER A 1 100 ? -5.961 -6.096 20.311 1.00 84.94 100 SER A C 1
ATOM 732 O O . SER A 1 100 ? -6.290 -5.008 20.781 1.00 84.94 100 SER A O 1
ATOM 734 N N . PHE A 1 101 ? -5.614 -6.239 19.030 1.00 84.50 101 PHE A N 1
ATOM 735 C CA . PHE A 1 101 ? -5.557 -5.119 18.094 1.00 84.50 101 PHE A CA 1
ATOM 736 C C . PHE A 1 101 ? -6.937 -4.495 17.843 1.00 84.50 101 PHE A C 1
ATOM 738 O O . PHE A 1 101 ? -7.070 -3.274 17.838 1.00 84.50 101 PHE A O 1
ATOM 745 N N . ALA A 1 102 ? -7.979 -5.320 17.688 1.00 85.44 102 ALA A N 1
ATOM 746 C CA . ALA A 1 102 ? -9.350 -4.850 17.513 1.00 85.44 102 ALA A CA 1
ATOM 747 C C . ALA A 1 102 ? -9.843 -4.045 18.724 1.00 85.44 102 ALA A C 1
ATOM 749 O O . ALA A 1 102 ? -10.464 -3.005 18.531 1.00 85.44 102 ALA A O 1
ATOM 750 N N . SER A 1 103 ? -9.526 -4.478 19.949 1.00 86.56 103 SER A N 1
ATOM 751 C CA . SER A 1 103 ? -9.867 -3.724 21.160 1.00 86.56 103 SER A CA 1
ATOM 752 C C . SER A 1 103 ? -9.193 -2.348 21.195 1.00 86.56 103 SER A C 1
ATOM 754 O O . SER A 1 103 ? -9.848 -1.369 21.523 1.00 86.56 103 SER A O 1
ATOM 756 N N . GLN A 1 104 ? -7.920 -2.247 20.797 1.00 80.00 104 GLN A N 1
ATOM 757 C CA . GLN A 1 104 ? -7.195 -0.966 20.758 1.00 80.00 104 GLN A CA 1
ATOM 758 C C . GLN A 1 104 ? -7.747 -0.010 19.691 1.00 80.00 104 GLN A C 1
ATOM 760 O O . GLN A 1 104 ? -7.825 1.200 19.904 1.00 80.00 104 GLN A O 1
ATOM 765 N N . LEU A 1 105 ? -8.144 -0.550 18.535 1.00 78.88 105 LEU A N 1
ATOM 766 C CA . LEU A 1 105 ? -8.757 0.232 17.462 1.00 78.88 105 LEU A CA 1
ATOM 767 C C . LEU A 1 105 ? -10.148 0.745 17.854 1.00 78.88 105 LEU A C 1
ATOM 769 O O . LEU A 1 105 ? -10.474 1.890 17.554 1.00 78.88 105 LEU A O 1
ATOM 773 N N . ASP A 1 106 ? -10.945 -0.082 18.534 1.00 81.06 106 ASP A N 1
ATOM 774 C CA . ASP A 1 106 ? -12.266 0.280 19.062 1.00 81.06 106 ASP A CA 1
ATOM 775 C C . ASP A 1 106 ? -12.164 1.397 20.113 1.00 81.06 106 ASP A C 1
ATOM 777 O O . ASP A 1 106 ? -12.934 2.357 20.091 1.00 81.06 106 ASP A O 1
ATOM 781 N N . GLU A 1 107 ? -11.138 1.343 20.963 1.00 78.31 107 GLU A N 1
ATOM 782 C CA . GLU A 1 107 ? -10.851 2.356 21.983 1.00 78.31 107 GLU A CA 1
ATOM 783 C C . GLU A 1 107 ? -10.412 3.700 21.362 1.00 78.31 107 GLU A C 1
ATOM 785 O O . GLU A 1 107 ? -10.846 4.763 21.808 1.00 78.31 107 GLU A O 1
ATOM 790 N N . MET A 1 108 ? -9.634 3.676 20.267 1.00 65.62 108 MET A N 1
ATOM 791 C CA . MET A 1 108 ? -9.287 4.878 19.488 1.00 65.62 108 MET A CA 1
ATOM 792 C C . MET A 1 108 ? -10.465 5.441 18.682 1.00 65.62 108 MET A C 1
ATOM 794 O O . MET A 1 108 ? -10.600 6.661 18.569 1.00 65.62 108 MET A O 1
ATOM 798 N N . ALA A 1 109 ? -11.303 4.573 18.109 1.00 70.50 109 ALA A N 1
ATOM 799 C CA . ALA A 1 109 ? -12.457 4.959 17.296 1.00 70.50 109 ALA A CA 1
ATOM 800 C C . ALA A 1 109 ? -13.620 5.508 18.140 1.00 70.50 109 ALA A C 1
ATOM 802 O O . ALA A 1 109 ? -14.391 6.342 17.664 1.00 70.50 109 ALA A O 1
ATOM 803 N N . SER A 1 110 ? -13.720 5.073 19.397 1.00 70.62 110 SER A N 1
ATOM 804 C CA . SER A 1 110 ? -14.695 5.569 20.374 1.00 70.62 110 SER A CA 1
ATOM 805 C C . SER A 1 110 ? -14.300 6.920 20.989 1.00 70.62 110 SER A C 1
ATOM 807 O O . SER A 1 110 ? -15.106 7.543 21.683 1.00 70.62 110 SER A O 1
ATOM 809 N N . GLY A 1 111 ? -13.077 7.399 20.732 1.00 62.00 111 GLY A N 1
ATOM 810 C CA . GLY A 1 111 ? -12.597 8.707 21.168 1.00 62.00 111 GLY A CA 1
ATOM 811 C C . GLY A 1 111 ? -13.272 9.861 20.399 1.00 62.00 111 GLY A C 1
ATOM 812 O O . GLY A 1 111 ? -13.241 9.868 19.167 1.00 62.00 111 GLY A O 1
ATOM 813 N N . PRO A 1 112 ? -13.844 10.873 21.078 1.00 56.66 112 PRO A N 1
ATOM 814 C CA . PRO A 1 112 ? -14.664 11.921 20.449 1.00 56.66 112 PRO A CA 1
ATOM 815 C C . PRO A 1 112 ? -13.922 12.867 19.476 1.00 56.66 112 PRO A C 1
ATOM 817 O O . PRO A 1 112 ? -14.566 13.626 18.758 1.00 56.66 112 PRO A O 1
ATOM 820 N N . GLU A 1 113 ? -12.588 12.814 19.399 1.00 57.34 113 GLU A N 1
ATOM 821 C CA . GLU A 1 113 ? -11.743 13.816 18.722 1.00 57.34 113 GLU A CA 1
ATOM 822 C C . GLU A 1 113 ? -11.483 13.548 17.213 1.00 57.34 113 GLU A C 1
ATOM 824 O O . GLU A 1 113 ? -11.021 14.439 16.507 1.00 57.34 113 GLU A O 1
ATOM 829 N N . GLN A 1 114 ? -11.766 12.349 16.673 1.00 55.53 114 GLN A N 1
ATOM 830 C CA . GLN A 1 114 ? -11.327 11.940 15.311 1.00 55.53 114 GLN A CA 1
ATOM 831 C C . GLN A 1 114 ? -12.451 11.797 14.261 1.00 55.53 114 GLN A C 1
ATOM 833 O O . GLN A 1 114 ? -12.208 11.427 13.111 1.00 55.53 114 GLN A O 1
ATOM 838 N N . GLN A 1 115 ? -13.698 12.095 14.627 1.00 59.12 115 GLN A N 1
ATOM 839 C CA . GLN A 1 115 ? -14.884 11.597 13.918 1.00 59.12 115 GLN A CA 1
ATOM 840 C C . GLN A 1 115 ? -15.269 12.357 12.627 1.00 59.12 115 GLN A C 1
ATOM 842 O O . GLN A 1 115 ? -16.187 11.927 11.934 1.00 59.12 115 GLN A O 1
ATOM 847 N N . GLY A 1 116 ? -14.587 13.449 12.264 1.00 67.19 116 GLY A N 1
ATOM 848 C CA . GLY A 1 116 ? -15.005 14.328 11.157 1.00 67.19 116 GLY A CA 1
ATOM 849 C C . GLY A 1 116 ? -14.552 13.890 9.759 1.00 67.19 116 GLY A C 1
ATOM 850 O O . GLY A 1 116 ? -15.363 13.543 8.910 1.00 67.19 116 GLY A O 1
ATOM 851 N N . VAL A 1 117 ? -13.243 13.897 9.494 1.00 64.94 117 VAL A N 1
ATOM 852 C CA . VAL A 1 117 ? -12.719 13.835 8.110 1.00 64.94 117 VAL A CA 1
ATOM 853 C C . VAL A 1 117 ? -12.597 12.399 7.582 1.00 64.94 117 VAL A C 1
ATOM 855 O O . VAL A 1 117 ? -12.908 12.119 6.424 1.00 64.94 117 VAL A O 1
ATOM 858 N N . ALA A 1 118 ? -12.180 11.461 8.435 1.00 69.88 118 ALA A N 1
ATOM 859 C CA . ALA A 1 118 ? -12.048 10.052 8.063 1.00 69.88 118 ALA A CA 1
ATOM 860 C C . ALA A 1 118 ? -13.415 9.382 7.843 1.00 69.88 118 ALA A C 1
ATOM 862 O O . ALA A 1 118 ? -13.557 8.545 6.954 1.00 69.88 118 ALA A O 1
ATOM 863 N N . THR A 1 119 ? -14.432 9.784 8.608 1.00 74.56 119 THR A N 1
ATOM 864 C CA . THR A 1 119 ? -15.794 9.243 8.516 1.00 74.56 119 THR A CA 1
ATOM 865 C C . THR A 1 119 ? -16.472 9.613 7.199 1.00 74.56 119 THR A C 1
ATOM 867 O O . THR A 1 119 ? -17.166 8.779 6.617 1.00 74.56 119 THR A O 1
ATOM 870 N N . ASP A 1 120 ? -16.252 10.827 6.690 1.00 77.69 120 ASP A N 1
ATOM 871 C CA . ASP A 1 120 ? -16.817 11.259 5.407 1.00 77.69 120 ASP A CA 1
ATOM 872 C C . ASP A 1 120 ? -16.145 10.563 4.220 1.00 77.69 120 ASP A C 1
ATOM 874 O O . ASP A 1 120 ? -16.823 10.117 3.289 1.00 77.69 120 ASP A O 1
ATOM 878 N N . LEU A 1 121 ? -14.825 10.368 4.287 1.00 78.62 121 LEU A N 1
ATOM 879 C CA . LEU A 1 121 ? -14.090 9.539 3.328 1.00 78.62 121 LEU A CA 1
ATOM 880 C C . LEU A 1 121 ? -14.540 8.076 3.388 1.00 78.62 121 LEU A C 1
ATOM 882 O O . LEU A 1 121 ? -14.767 7.466 2.345 1.00 78.62 121 LEU A O 1
ATOM 886 N N . ALA A 1 122 ? -14.736 7.522 4.585 1.00 79.19 122 ALA A N 1
ATOM 887 C CA . ALA A 1 122 ? -15.237 6.164 4.768 1.00 79.19 122 ALA A CA 1
ATOM 888 C C . ALA A 1 122 ? -16.660 6.000 4.213 1.00 79.19 122 ALA A C 1
ATOM 890 O O . ALA A 1 122 ? -16.937 5.006 3.546 1.00 79.19 122 ALA A O 1
ATOM 891 N N . ARG A 1 123 ? -17.550 6.987 4.401 1.00 79.00 123 ARG A N 1
ATOM 892 C CA . ARG A 1 123 ? -18.897 6.981 3.798 1.00 79.00 123 ARG A CA 1
ATOM 893 C C . ARG A 1 123 ? -18.844 7.069 2.275 1.00 79.00 123 ARG A C 1
ATOM 895 O O . ARG A 1 123 ? -19.563 6.327 1.606 1.00 79.00 123 ARG A O 1
ATOM 902 N N . GLN A 1 124 ? -17.985 7.923 1.716 1.00 81.69 124 GLN A N 1
ATOM 903 C CA . GLN A 1 124 ? -17.818 8.031 0.260 1.00 81.69 124 GLN A CA 1
ATOM 904 C C . GLN A 1 124 ? -17.207 6.769 -0.359 1.00 81.69 124 GLN A C 1
ATOM 906 O O . GLN A 1 1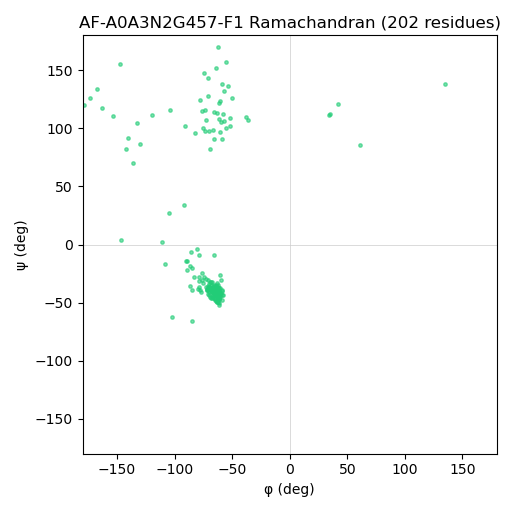24 ? -17.608 6.359 -1.451 1.00 81.69 124 GLN A O 1
ATOM 911 N N . LEU A 1 125 ? -16.265 6.131 0.334 1.00 85.31 125 LEU A N 1
ATOM 912 C CA . LEU A 1 125 ? -15.673 4.865 -0.088 1.00 85.31 125 LEU A CA 1
ATOM 913 C C . LEU A 1 125 ? -16.657 3.703 0.060 1.00 85.31 125 LEU A C 1
ATOM 915 O O . LEU A 1 125 ? -16.732 2.874 -0.842 1.00 85.31 125 LEU A O 1
ATOM 919 N N . GLY A 1 126 ? -17.458 3.676 1.127 1.00 81.81 126 GLY A N 1
ATOM 920 C CA . GLY A 1 126 ? -18.461 2.639 1.376 1.00 81.81 126 GLY A CA 1
ATOM 921 C C . GLY A 1 126 ? -19.487 2.525 0.249 1.00 81.81 126 GLY A C 1
ATOM 922 O O . GLY A 1 126 ? -19.747 1.426 -0.232 1.00 81.81 126 GLY A O 1
ATOM 923 N N . GLY A 1 127 ? -19.987 3.656 -0.261 1.00 83.75 127 GLY A N 1
ATOM 924 C CA . GLY A 1 127 ? -20.919 3.652 -1.397 1.00 83.75 127 GLY A CA 1
ATOM 925 C C . GLY A 1 127 ? -20.317 3.085 -2.693 1.00 83.75 127 GLY A C 1
ATOM 926 O O . GLY A 1 127 ? -21.009 2.433 -3.475 1.00 83.75 127 GLY A O 1
ATOM 927 N N . ARG A 1 128 ? -19.011 3.282 -2.917 1.00 82.94 128 ARG A N 1
ATOM 928 C CA . ARG A 1 128 ? -18.301 2.721 -4.080 1.00 82.94 128 ARG A CA 1
ATOM 929 C C . ARG A 1 128 ? -17.941 1.251 -3.880 1.00 82.94 128 ARG A C 1
ATOM 931 O O . ARG A 1 128 ? -18.050 0.476 -4.824 1.00 82.94 128 ARG A O 1
ATOM 938 N N . ALA A 1 129 ? -17.554 0.866 -2.667 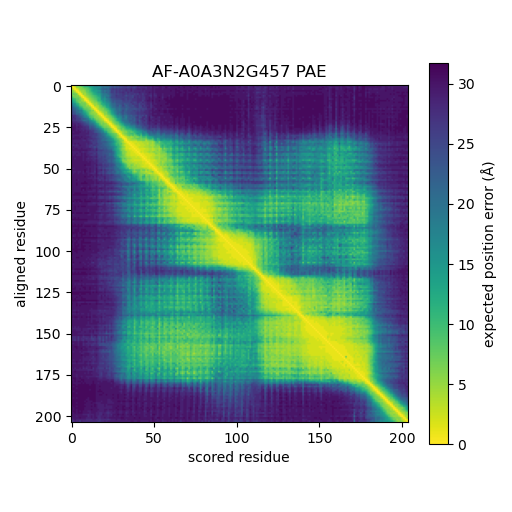1.00 84.50 129 ALA A N 1
ATOM 939 C CA . ALA A 1 129 ? -17.226 -0.510 -2.313 1.00 84.50 129 ALA A CA 1
ATOM 940 C C . ALA A 1 129 ? -18.436 -1.441 -2.457 1.00 84.50 129 ALA A C 1
ATOM 942 O O . ALA A 1 129 ? -18.290 -2.537 -2.979 1.00 84.50 129 ALA A O 1
ATOM 943 N N . ASP A 1 130 ? -19.630 -0.982 -2.082 1.00 84.81 130 ASP A N 1
ATOM 944 C CA . ASP A 1 130 ? -20.868 -1.748 -2.252 1.00 84.81 130 ASP A CA 1
ATOM 945 C C . ASP A 1 130 ? -21.187 -2.024 -3.734 1.00 84.81 130 ASP A C 1
ATOM 947 O O . ASP A 1 130 ? -21.559 -3.133 -4.116 1.00 84.81 130 ASP A O 1
ATOM 951 N N . THR A 1 131 ? -20.946 -1.034 -4.597 1.00 84.12 131 THR A N 1
ATOM 952 C CA . THR A 1 131 ? -21.110 -1.191 -6.051 1.00 84.12 131 THR A CA 1
ATOM 953 C C . THR A 1 131 ? -20.105 -2.197 -6.621 1.00 84.12 131 THR A C 1
ATOM 955 O O . THR A 1 131 ? -20.459 -3.011 -7.469 1.00 84.12 131 THR A O 1
ATOM 958 N N . LEU A 1 132 ? -18.862 -2.175 -6.130 1.00 84.75 132 LEU A N 1
ATOM 959 C CA . LEU A 1 132 ? -17.839 -3.153 -6.505 1.00 84.75 132 LEU A CA 1
ATOM 960 C C . LEU A 1 132 ? -18.156 -4.553 -5.975 1.00 84.75 132 LEU A C 1
ATOM 962 O O . LEU A 1 132 ? -17.920 -5.521 -6.685 1.00 84.75 132 LEU A O 1
ATOM 966 N N . GLY A 1 133 ? -18.705 -4.665 -4.763 1.00 83.19 133 GLY A N 1
ATOM 967 C CA . GLY A 1 133 ? -19.123 -5.937 -4.176 1.00 83.19 133 GLY A CA 1
ATOM 968 C C . GLY A 1 133 ? -20.212 -6.606 -5.005 1.00 83.19 133 GLY A C 1
ATOM 969 O O . GLY A 1 133 ? -20.097 -7.781 -5.327 1.00 83.19 133 GLY A O 1
ATOM 970 N N . ARG A 1 134 ? -21.206 -5.831 -5.451 1.00 84.31 134 ARG A N 1
ATOM 971 C CA . ARG A 1 134 ? -22.252 -6.325 -6.357 1.00 84.31 134 ARG A CA 1
ATOM 972 C C . ARG A 1 134 ? -21.711 -6.694 -7.739 1.00 84.31 134 ARG A C 1
ATOM 974 O O . ARG A 1 134 ? -22.078 -7.732 -8.270 1.00 84.31 134 ARG A O 1
ATOM 981 N N . TRP A 1 135 ? -20.792 -5.900 -8.293 1.00 84.12 135 TRP A N 1
ATOM 982 C CA . TRP A 1 135 ? -20.118 -6.258 -9.545 1.00 84.12 135 TRP A CA 1
ATOM 983 C C . TRP A 1 135 ? -19.317 -7.560 -9.409 1.00 84.12 135 TRP A C 1
ATOM 985 O O . TRP A 1 135 ? -19.373 -8.378 -10.313 1.00 84.12 135 TRP A O 1
ATOM 995 N N . LEU A 1 136 ? -18.638 -7.777 -8.280 1.00 83.69 136 LEU A N 1
ATOM 996 C CA . LEU A 1 136 ? -17.837 -8.973 -8.000 1.00 83.69 136 LEU A CA 1
ATOM 997 C C . LEU A 1 136 ? -18.683 -10.226 -7.723 1.00 83.69 136 LEU A C 1
ATOM 999 O O . LEU A 1 136 ? -18.243 -11.342 -7.975 1.00 83.69 136 LEU A O 1
ATOM 1003 N N . GLU A 1 137 ? -19.886 -10.051 -7.182 1.00 80.88 137 GLU A N 1
ATOM 1004 C CA . GLU A 1 137 ? -20.849 -11.142 -7.012 1.00 80.88 137 GLU A CA 1
ATOM 1005 C C . GLU A 1 137 ? -21.394 -11.612 -8.369 1.00 80.88 137 GLU A C 1
ATOM 1007 O O . GLU A 1 137 ? -21.545 -12.812 -8.595 1.00 80.88 137 GLU A O 1
ATOM 1012 N N . ASP A 1 138 ? -21.600 -10.672 -9.297 1.00 84.94 138 ASP A N 1
ATOM 1013 C CA . ASP A 1 138 ? -22.062 -10.961 -10.657 1.00 84.94 138 ASP A CA 1
ATOM 1014 C C . ASP A 1 138 ? -20.924 -11.374 -11.618 1.00 84.94 138 ASP A C 1
ATOM 1016 O O . ASP A 1 138 ? -21.169 -12.111 -12.574 1.00 84.94 138 ASP A O 1
ATOM 1020 N N . HIS A 1 139 ? -19.686 -10.920 -11.382 1.00 79.81 139 HIS A N 1
ATOM 1021 C CA . HIS A 1 139 ? -18.515 -11.140 -12.242 1.00 79.81 139 HIS A CA 1
ATOM 1022 C C . HIS A 1 139 ? -17.438 -11.896 -11.458 1.00 79.81 139 HIS A C 1
ATOM 1024 O O . HIS A 1 139 ? -16.843 -11.383 -10.510 1.00 79.81 139 HIS A O 1
ATOM 1030 N N . GLY A 1 140 ? -17.189 -13.146 -11.852 1.00 81.81 140 GLY A N 1
ATOM 1031 C CA . GLY A 1 140 ? -16.286 -14.054 -11.146 1.00 81.81 140 GLY A CA 1
ATOM 1032 C C . GLY A 1 140 ? -14.819 -13.588 -11.091 1.00 81.81 140 GLY A C 1
ATOM 1033 O O . GLY A 1 140 ? -14.405 -12.667 -11.798 1.00 81.81 140 GLY A O 1
ATOM 1034 N N . PRO A 1 141 ? -13.978 -14.263 -10.282 1.00 80.62 141 PRO A N 1
ATOM 1035 C CA . PRO A 1 141 ? -12.592 -13.854 -10.030 1.00 80.62 141 PRO A CA 1
ATOM 1036 C C . PRO A 1 141 ? -11.717 -13.786 -11.291 1.00 80.62 141 PRO A C 1
ATOM 1038 O O . PRO A 1 141 ? -10.810 -12.957 -11.355 1.00 80.62 141 PRO A O 1
ATOM 1041 N N . ASP A 1 142 ? -11.989 -14.612 -12.303 1.00 85.06 142 ASP A N 1
ATOM 1042 C CA . ASP A 1 142 ? -11.276 -14.571 -13.585 1.00 85.06 142 ASP A CA 1
ATOM 1043 C C . ASP A 1 142 ? -11.474 -13.237 -14.322 1.00 85.06 142 ASP A C 1
ATOM 1045 O O . ASP A 1 142 ? -10.547 -12.709 -14.938 1.00 85.06 142 ASP A O 1
ATOM 1049 N N . GLU A 1 143 ? -12.660 -12.645 -14.204 1.00 85.44 143 GLU A N 1
ATOM 1050 C CA . GLU A 1 143 ? -13.016 -11.400 -14.881 1.00 85.44 143 GLU A CA 1
ATOM 1051 C C . GLU A 1 143 ? -12.366 -10.184 -14.205 1.00 85.44 143 GLU A C 1
ATOM 1053 O O . GLU A 1 143 ? -11.895 -9.263 -14.874 1.00 85.44 143 GLU A O 1
ATOM 1058 N N . VAL A 1 144 ? -12.199 -10.237 -12.880 1.00 88.19 144 VAL A N 1
ATOM 1059 C CA . VAL A 1 144 ? -11.408 -9.256 -12.118 1.00 88.19 144 VAL A CA 1
ATOM 1060 C C . VAL A 1 144 ? -9.955 -9.240 -12.581 1.00 88.19 144 VAL A C 1
ATOM 1062 O O . VAL A 1 144 ? -9.365 -8.173 -12.759 1.00 88.19 144 VAL A O 1
ATOM 1065 N N . LEU A 1 145 ? -9.356 -10.420 -12.766 1.00 90.00 145 LEU A N 1
ATOM 1066 C CA . LEU A 1 145 ? -7.965 -10.534 -13.200 1.00 90.00 145 LEU A CA 1
ATOM 1067 C C . LEU A 1 145 ? -7.776 -9.972 -14.610 1.00 90.00 145 LEU A C 1
ATOM 1069 O O . LEU A 1 145 ? -6.778 -9.289 -14.866 1.00 90.00 145 LEU A O 1
ATOM 1073 N N . GLU A 1 146 ? -8.730 -10.226 -15.505 1.00 91.38 146 GLU A N 1
ATOM 1074 C CA . GLU A 1 146 ? -8.697 -9.683 -16.860 1.00 91.38 146 GLU A CA 1
ATOM 1075 C C . GLU A 1 146 ? -8.879 -8.157 -16.858 1.00 91.38 146 GLU A C 1
ATOM 1077 O O . GLU A 1 146 ? -8.141 -7.457 -17.555 1.00 91.38 146 GLU A O 1
ATOM 1082 N N . GLU A 1 147 ? -9.751 -7.609 -16.008 1.00 89.25 147 GLU A N 1
ATOM 1083 C CA . GLU A 1 147 ? -9.931 -6.158 -15.880 1.00 89.25 147 GLU A CA 1
ATOM 1084 C C . GLU A 1 147 ? -8.684 -5.477 -15.295 1.00 89.25 147 GLU A C 1
ATOM 1086 O O . GLU A 1 147 ? -8.214 -4.470 -15.827 1.00 89.25 147 GLU A O 1
ATOM 1091 N N . VAL A 1 148 ? -8.055 -6.057 -14.265 1.00 92.25 148 VAL A N 1
ATOM 1092 C CA . VAL A 1 148 ? -6.781 -5.554 -13.717 1.00 92.25 148 VAL A CA 1
ATOM 1093 C C . VAL A 1 148 ? -5.682 -5.589 -14.781 1.00 92.25 148 VAL A C 1
ATOM 1095 O O . VAL A 1 148 ? -4.923 -4.626 -14.930 1.00 92.25 148 VAL A O 1
ATOM 1098 N N . ARG A 1 149 ? -5.603 -6.671 -15.563 1.00 92.56 149 ARG A N 1
ATOM 1099 C CA . ARG A 1 149 ? -4.654 -6.810 -16.677 1.00 92.56 149 ARG A CA 1
ATOM 1100 C C . ARG A 1 149 ? -4.913 -5.774 -17.774 1.00 92.56 149 ARG A C 1
ATOM 1102 O O . ARG A 1 149 ? -3.965 -5.168 -18.280 1.00 92.56 149 ARG A O 1
ATOM 1109 N N . SER A 1 150 ? -6.174 -5.556 -18.132 1.00 94.88 150 SER A N 1
ATOM 1110 C CA . SER A 1 150 ? -6.621 -4.546 -19.095 1.00 94.88 150 SER A CA 1
ATOM 1111 C C . SER A 1 150 ? -6.271 -3.131 -18.619 1.00 94.88 150 SER A C 1
ATOM 1113 O O . SER A 1 150 ? -5.663 -2.353 -19.363 1.00 94.88 150 SER A O 1
ATOM 1115 N N . PHE A 1 151 ? -6.549 -2.820 -17.350 1.00 94.62 151 PHE A N 1
ATOM 1116 C CA . PHE A 1 151 ? -6.216 -1.549 -16.713 1.00 94.62 151 PHE A CA 1
ATOM 1117 C C . PHE A 1 151 ? -4.706 -1.299 -16.694 1.00 94.62 151 PHE A C 1
ATOM 1119 O O . PHE A 1 151 ? -4.256 -0.230 -17.111 1.00 94.62 151 PHE A O 1
ATOM 1126 N N . ALA A 1 152 ? -3.914 -2.297 -16.293 1.00 94.50 152 ALA A N 1
ATOM 1127 C CA . ALA A 1 152 ? -2.457 -2.204 -16.272 1.00 94.50 152 ALA A CA 1
ATOM 1128 C C . ALA A 1 152 ? -1.882 -1.909 -17.667 1.00 94.50 152 ALA A C 1
ATOM 1130 O O . ALA A 1 152 ? -0.986 -1.076 -17.806 1.00 94.50 152 ALA A O 1
ATOM 1131 N N . ARG A 1 153 ? -2.434 -2.532 -18.718 1.00 95.25 153 ARG A N 1
ATOM 1132 C CA . ARG A 1 153 ? -2.031 -2.280 -20.113 1.00 95.25 153 ARG A CA 1
ATOM 1133 C C . ARG A 1 153 ? -2.441 -0.896 -20.614 1.00 95.25 153 ARG A C 1
ATOM 1135 O O . ARG A 1 153 ? -1.692 -0.284 -21.370 1.00 95.25 153 ARG A O 1
ATOM 1142 N N . ARG A 1 154 ? -3.615 -0.396 -20.216 1.00 96.75 154 ARG A N 1
ATOM 1143 C CA . ARG A 1 154 ? -4.132 0.921 -20.637 1.00 96.75 154 ARG A CA 1
ATOM 1144 C C . ARG A 1 154 ? -3.503 2.088 -19.884 1.00 96.75 154 ARG A C 1
ATOM 1146 O O . ARG A 1 154 ? -3.393 3.174 -20.446 1.00 96.75 154 ARG A O 1
ATOM 1153 N N . ARG A 1 155 ? -3.120 1.895 -18.620 1.00 96.06 155 ARG A N 1
ATOM 1154 C CA . ARG A 1 155 ? -2.552 2.939 -17.752 1.00 96.06 155 ARG A CA 1
ATOM 1155 C C . ARG A 1 155 ? -1.342 2.420 -16.964 1.00 96.06 155 ARG A C 1
ATOM 1157 O O . ARG A 1 155 ? -1.416 2.309 -15.738 1.00 96.06 155 ARG A O 1
ATOM 1164 N N . PRO A 1 156 ? -0.200 2.169 -17.632 1.00 90.88 156 PRO A N 1
ATOM 1165 C CA . PRO A 1 156 ? 0.972 1.581 -16.983 1.00 90.88 156 PRO A CA 1
ATOM 1166 C C . PRO A 1 156 ? 1.519 2.436 -15.826 1.00 90.88 156 PRO A C 1
ATOM 1168 O O . PRO A 1 156 ? 1.889 1.894 -14.790 1.00 90.88 156 PRO A O 1
ATOM 1171 N N . GLY A 1 157 ? 1.509 3.770 -15.942 1.00 95.81 157 GLY A N 1
ATOM 1172 C CA . GLY A 1 157 ? 2.023 4.661 -14.890 1.00 95.81 157 GLY A CA 1
ATOM 1173 C C . GLY A 1 157 ? 1.182 4.665 -13.607 1.00 95.81 157 GLY A C 1
ATOM 1174 O O . GLY A 1 157 ? 1.720 4.542 -12.510 1.00 95.81 157 GLY A O 1
ATOM 1175 N N . THR A 1 158 ? -0.146 4.759 -13.730 1.00 95.88 158 THR A N 1
ATOM 1176 C CA . THR A 1 158 ? -1.050 4.750 -12.566 1.00 95.88 158 THR A CA 1
ATOM 1177 C C . THR A 1 158 ? -1.020 3.405 -11.857 1.00 95.88 158 THR A C 1
ATOM 1179 O O . THR A 1 158 ? -0.981 3.374 -10.631 1.00 95.88 158 THR A O 1
ATOM 1182 N N . PHE A 1 159 ? -0.997 2.303 -12.615 1.00 93.81 159 PHE A N 1
ATOM 1183 C CA . PHE A 1 159 ? -0.894 0.969 -12.035 1.00 93.81 159 PHE A CA 1
ATOM 1184 C C . PHE A 1 159 ? 0.377 0.822 -11.193 1.00 93.81 159 PHE A C 1
ATOM 1186 O O . PHE A 1 159 ? 0.289 0.393 -10.049 1.00 93.81 159 PHE A O 1
ATOM 1193 N N . LEU A 1 160 ? 1.537 1.242 -11.710 1.00 94.38 160 LEU A N 1
ATOM 1194 C CA . LEU A 1 160 ? 2.795 1.187 -10.961 1.00 94.38 160 LEU A CA 1
ATOM 1195 C C . LEU A 1 160 ? 2.774 2.068 -9.708 1.00 94.38 160 LEU A C 1
ATOM 1197 O O . LEU A 1 160 ? 3.253 1.634 -8.667 1.00 94.38 160 LEU A O 1
ATOM 1201 N N . LEU A 1 161 ? 2.191 3.268 -9.776 1.00 95.31 161 LEU A N 1
ATOM 1202 C CA . LEU A 1 161 ? 2.072 4.159 -8.618 1.00 95.31 161 LEU A CA 1
ATOM 1203 C C . LEU A 1 161 ? 1.199 3.525 -7.526 1.00 95.31 161 LEU A C 1
ATOM 1205 O O . LEU A 1 161 ? 1.613 3.434 -6.371 1.00 95.31 161 LEU A O 1
ATOM 1209 N N . VAL A 1 162 ? 0.016 3.030 -7.900 1.00 95.12 162 VAL A N 1
ATOM 1210 C CA . VAL A 1 162 ? -0.907 2.359 -6.973 1.00 95.12 162 VAL A CA 1
ATOM 1211 C C . VAL A 1 162 ? -0.267 1.099 -6.394 1.00 95.12 162 VAL A C 1
ATOM 1213 O O . VAL A 1 162 ? -0.299 0.908 -5.181 1.00 95.12 162 VAL A O 1
ATOM 1216 N N . ALA A 1 163 ? 0.358 0.269 -7.231 1.00 93.31 163 ALA A N 1
ATOM 1217 C CA . ALA A 1 163 ? 1.031 -0.951 -6.803 1.00 93.31 163 ALA A CA 1
ATOM 1218 C C . ALA A 1 163 ? 2.214 -0.657 -5.872 1.00 93.31 163 ALA A C 1
ATOM 1220 O O . ALA A 1 163 ? 2.380 -1.347 -4.872 1.00 93.31 163 ALA A O 1
ATOM 1221 N N . ALA A 1 164 ? 3.005 0.381 -6.149 1.00 94.88 164 ALA A N 1
ATOM 1222 C CA . ALA A 1 164 ? 4.097 0.803 -5.278 1.00 94.88 164 ALA A CA 1
ATOM 1223 C C . ALA A 1 164 ? 3.574 1.309 -3.927 1.00 94.88 164 ALA A C 1
ATOM 1225 O O . ALA A 1 164 ? 4.100 0.922 -2.885 1.00 94.88 164 ALA A O 1
ATOM 1226 N N . GLY A 1 165 ? 2.511 2.119 -3.929 1.00 95.56 165 GLY A N 1
ATOM 1227 C CA . GLY A 1 165 ? 1.865 2.593 -2.704 1.00 95.56 165 GLY A CA 1
ATOM 1228 C C . GLY A 1 165 ? 1.315 1.440 -1.864 1.00 95.56 165 GLY A C 1
ATOM 1229 O O . GLY A 1 165 ? 1.640 1.323 -0.684 1.00 95.56 165 GLY A O 1
ATOM 1230 N N . ALA A 1 166 ? 0.551 0.539 -2.483 1.00 94.69 166 ALA A N 1
ATOM 1231 C CA . ALA A 1 166 ? 0.016 -0.649 -1.823 1.00 94.69 166 ALA A CA 1
ATOM 1232 C C . ALA A 1 166 ? 1.133 -1.580 -1.320 1.00 94.69 166 ALA A C 1
ATOM 1234 O O . ALA A 1 166 ? 1.103 -2.032 -0.176 1.00 94.69 166 ALA A O 1
ATOM 1235 N N . GLY A 1 167 ? 2.153 -1.817 -2.146 1.00 88.50 167 GLY A N 1
ATOM 1236 C CA . GLY A 1 167 ? 3.309 -2.642 -1.812 1.00 88.50 167 GLY A CA 1
ATOM 1237 C C . GLY A 1 167 ? 4.115 -2.085 -0.640 1.00 88.50 167 GLY A C 1
ATOM 1238 O O . GLY A 1 167 ? 4.535 -2.853 0.220 1.00 88.50 167 GLY A O 1
ATOM 1239 N N . LEU A 1 168 ? 4.277 -0.761 -0.541 1.00 93.38 168 LEU A N 1
ATOM 1240 C CA . LEU A 1 168 ? 4.941 -0.124 0.597 1.00 93.38 168 LEU A CA 1
ATOM 1241 C C . LEU A 1 168 ? 4.151 -0.335 1.895 1.00 93.38 168 LEU A C 1
ATOM 1243 O O . LEU A 1 168 ? 4.746 -0.658 2.922 1.00 93.38 168 LEU A O 1
ATOM 1247 N N . LEU A 1 169 ? 2.822 -0.195 1.852 1.00 91.75 169 LEU A N 1
ATOM 1248 C CA . LEU A 1 169 ? 1.957 -0.415 3.015 1.00 91.75 169 LEU A CA 1
ATOM 1249 C C . LEU A 1 169 ? 2.047 -1.867 3.507 1.00 91.75 169 LEU A C 1
ATOM 1251 O O . LEU A 1 169 ? 2.319 -2.108 4.684 1.00 91.75 169 LEU A O 1
ATOM 1255 N N . VAL A 1 170 ? 1.905 -2.836 2.598 1.00 92.94 170 VAL A N 1
ATOM 1256 C CA . VAL A 1 170 ? 2.010 -4.273 2.913 1.00 92.94 170 VAL A CA 1
ATOM 1257 C C . VAL A 1 170 ? 3.426 -4.649 3.360 1.00 92.94 170 VAL A C 1
ATOM 1259 O O . VAL A 1 170 ? 3.604 -5.407 4.316 1.00 92.94 170 VAL A O 1
ATOM 1262 N N . GLY A 1 171 ? 4.451 -4.098 2.711 1.00 90.44 171 GLY A N 1
ATOM 1263 C CA . GLY A 1 171 ? 5.850 -4.330 3.052 1.00 90.44 171 GLY A CA 1
ATOM 1264 C C . GLY A 1 171 ? 6.202 -3.791 4.435 1.00 90.44 171 GLY A C 1
ATOM 1265 O O . GLY A 1 171 ? 6.881 -4.475 5.203 1.00 90.44 171 GLY A O 1
ATOM 1266 N N . ARG A 1 172 ? 5.687 -2.610 4.806 1.00 85.06 172 ARG A N 1
ATOM 1267 C CA . ARG A 1 172 ? 5.864 -2.068 6.161 1.00 85.06 172 ARG A CA 1
ATOM 1268 C C . ARG A 1 172 ? 5.102 -2.867 7.209 1.00 85.06 172 ARG A C 1
ATOM 1270 O O . ARG A 1 172 ? 5.644 -3.037 8.296 1.00 85.06 172 ARG A O 1
ATOM 1277 N N . LEU A 1 173 ? 3.925 -3.407 6.887 1.00 87.25 173 LEU A N 1
ATOM 1278 C CA . LEU A 1 173 ? 3.211 -4.316 7.787 1.00 87.25 173 LEU A CA 1
ATOM 1279 C C . LEU A 1 173 ? 4.000 -5.613 8.003 1.00 87.25 173 LEU A C 1
ATOM 1281 O O . LEU A 1 173 ? 4.242 -6.007 9.137 1.00 87.25 173 LEU A O 1
ATOM 1285 N N . THR A 1 174 ? 4.483 -6.228 6.926 1.00 88.56 174 THR A N 1
ATOM 1286 C CA . THR A 1 174 ? 5.323 -7.435 6.994 1.00 88.56 174 THR A CA 1
ATOM 1287 C C . THR A 1 174 ? 6.598 -7.173 7.799 1.00 88.56 174 THR A C 1
ATOM 1289 O O . THR A 1 174 ? 7.016 -8.000 8.607 1.00 88.56 174 THR A O 1
ATOM 1292 N N . ARG A 1 175 ? 7.201 -5.989 7.630 1.00 84.75 175 ARG A N 1
ATOM 1293 C CA . ARG A 1 175 ? 8.362 -5.553 8.409 1.00 84.75 175 ARG A CA 1
ATOM 1294 C C . ARG A 1 175 ? 8.029 -5.369 9.890 1.00 84.75 175 ARG A C 1
ATOM 1296 O O . ARG A 1 175 ? 8.812 -5.813 10.716 1.00 84.75 175 ARG A O 1
ATOM 1303 N N . ALA A 1 176 ? 6.884 -4.776 10.223 1.00 82.19 176 ALA A N 1
ATOM 1304 C CA . ALA A 1 176 ? 6.439 -4.591 11.604 1.00 82.19 176 ALA A CA 1
ATOM 1305 C C . ALA A 1 176 ? 6.146 -5.926 12.306 1.00 82.19 176 ALA A C 1
ATOM 1307 O O . ALA A 1 176 ? 6.498 -6.093 13.467 1.00 82.19 176 ALA A O 1
ATOM 1308 N N . LEU A 1 177 ? 5.570 -6.896 11.592 1.00 80.94 177 LEU A N 1
ATOM 1309 C CA . LEU A 1 177 ? 5.355 -8.251 12.109 1.00 80.94 177 LEU A CA 1
ATOM 1310 C C . LEU A 1 177 ? 6.674 -9.005 12.333 1.00 80.94 177 LEU A C 1
ATOM 1312 O O . LEU A 1 177 ? 6.767 -9.812 13.249 1.00 80.94 177 LEU A O 1
ATOM 1316 N N . LYS A 1 178 ? 7.695 -8.735 11.510 1.00 80.38 178 LYS A N 1
ATOM 1317 C CA . LYS A 1 178 ? 9.037 -9.320 11.646 1.00 80.38 178 LYS A CA 1
ATOM 1318 C C . LYS A 1 178 ? 9.881 -8.657 12.738 1.00 80.38 178 LYS A C 1
ATOM 1320 O O . LYS A 1 178 ? 10.670 -9.340 13.380 1.00 80.38 178 LYS A O 1
ATOM 1325 N N . ASP A 1 179 ? 9.751 -7.344 12.904 1.00 76.38 179 ASP A N 1
ATOM 1326 C CA . ASP A 1 179 ? 10.476 -6.565 13.913 1.00 76.38 179 ASP A CA 1
ATOM 1327 C C . ASP A 1 179 ? 9.765 -6.567 15.276 1.00 76.38 179 ASP A C 1
ATOM 1329 O O . ASP A 1 179 ? 10.332 -6.055 16.239 1.00 76.38 179 ASP A O 1
ATOM 1333 N N . ALA A 1 180 ? 8.553 -7.129 15.380 1.00 61.47 180 ALA A N 1
ATOM 1334 C CA . ALA A 1 180 ? 7.924 -7.399 16.664 1.00 61.47 180 ALA A CA 1
ATOM 1335 C C . ALA A 1 180 ? 8.869 -8.315 17.457 1.00 61.47 180 ALA A C 1
ATOM 1337 O O . ALA A 1 180 ? 9.090 -9.458 17.042 1.00 61.47 180 ALA A O 1
ATOM 1338 N N . PRO A 1 181 ? 9.467 -7.838 18.563 1.00 53.12 181 PRO A N 1
ATOM 1339 C CA . PRO A 1 181 ? 10.227 -8.716 19.425 1.00 53.12 181 PRO A CA 1
ATOM 1340 C C . PRO A 1 181 ? 9.272 -9.826 19.844 1.00 53.12 181 PRO A C 1
ATOM 1342 O O . PRO A 1 181 ? 8.148 -9.546 20.268 1.00 53.12 181 PRO A O 1
ATOM 1345 N N . SER A 1 182 ? 9.704 -11.081 19.743 1.00 50.25 182 SER A N 1
ATOM 1346 C CA . SER A 1 182 ? 9.163 -12.084 20.646 1.00 50.25 182 SER A CA 1
ATOM 1347 C C . SER A 1 182 ? 9.430 -11.526 22.034 1.00 50.25 182 SER A C 1
ATOM 1349 O O . SER A 1 182 ? 10.568 -11.556 22.501 1.00 50.25 182 SER A O 1
ATOM 1351 N N . GLU A 1 183 ? 8.414 -10.929 22.652 1.00 47.88 183 GLU A N 1
ATOM 1352 C CA . GLU A 1 183 ? 8.392 -10.765 24.088 1.00 47.88 183 GLU A CA 1
ATOM 1353 C C . GLU A 1 183 ? 8.470 -12.190 24.620 1.00 47.88 183 GLU A C 1
ATOM 1355 O O . GLU A 1 183 ? 7.473 -12.904 24.743 1.00 47.88 183 GLU A O 1
ATOM 1360 N N . GLU A 1 184 ? 9.698 -12.652 24.855 1.00 44.91 184 GLU A N 1
ATOM 1361 C CA . GLU A 1 184 ? 9.897 -13.688 25.835 1.00 44.91 184 GLU A CA 1
ATOM 1362 C C . GLU A 1 184 ? 9.169 -13.183 27.078 1.00 44.91 184 GLU A C 1
ATOM 1364 O O . GLU A 1 184 ? 9.401 -12.037 27.492 1.00 44.91 184 GLU A O 1
ATOM 1369 N N . PRO A 1 185 ? 8.249 -13.972 27.653 1.00 43.56 185 PRO A N 1
ATOM 1370 C CA . PRO A 1 185 ? 7.709 -13.640 28.946 1.00 43.56 185 PRO A CA 1
ATOM 1371 C C . PRO A 1 185 ? 8.909 -13.642 29.885 1.00 43.56 185 PRO A C 1
ATOM 1373 O O . PRO A 1 185 ? 9.354 -14.688 30.357 1.00 43.56 185 PRO A O 1
ATOM 1376 N N . THR A 1 186 ? 9.467 -12.456 30.127 1.00 41.97 186 THR A N 1
ATOM 1377 C CA . THR A 1 186 ? 10.391 -12.232 31.225 1.00 41.97 186 THR A CA 1
ATOM 1378 C C . THR A 1 186 ? 9.527 -12.355 32.461 1.00 41.97 186 THR A C 1
ATOM 1380 O O . THR A 1 186 ? 8.971 -11.393 32.987 1.00 41.97 186 THR A O 1
ATOM 1383 N N . THR A 1 187 ? 9.314 -13.604 32.854 1.00 48.25 187 THR A N 1
ATOM 1384 C CA . THR A 1 187 ? 8.770 -13.980 34.139 1.00 48.25 187 THR A CA 1
ATOM 1385 C C . THR A 1 187 ? 9.623 -13.253 35.166 1.00 48.25 187 THR A C 1
ATOM 1387 O O . THR A 1 187 ? 10.804 -13.545 35.299 1.00 48.25 187 THR A O 1
ATOM 1390 N N . ALA A 1 188 ? 9.024 -12.249 35.799 1.00 52.25 188 ALA A N 1
ATOM 1391 C CA . ALA A 1 188 ? 9.424 -11.629 37.050 1.00 52.25 188 ALA A CA 1
ATOM 1392 C C . ALA A 1 188 ? 10.936 -11.518 37.331 1.00 52.25 188 ALA A C 1
ATOM 1394 O O . ALA A 1 188 ? 11.580 -12.453 37.791 1.00 52.25 188 ALA A O 1
ATOM 1395 N N . THR A 1 189 ? 11.444 -10.291 37.335 1.00 45.28 189 THR A N 1
ATOM 1396 C CA . THR A 1 189 ? 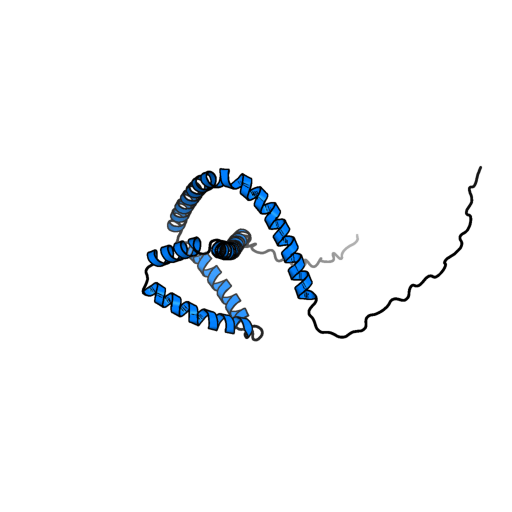12.119 -9.813 38.548 1.00 45.28 189 THR A CA 1
ATOM 1397 C C . THR A 1 189 ? 11.734 -8.359 38.746 1.00 45.28 189 THR A C 1
ATOM 1399 O O . THR A 1 189 ? 12.344 -7.438 38.213 1.00 45.28 189 THR A O 1
ATOM 1402 N N . THR A 1 190 ? 10.666 -8.159 39.514 1.00 49.09 190 THR A N 1
ATOM 1403 C CA . THR A 1 190 ? 10.471 -6.936 40.284 1.00 49.09 190 THR A CA 1
ATOM 1404 C C . THR A 1 190 ? 11.740 -6.717 41.098 1.00 49.09 190 THR A C 1
ATOM 1406 O O . THR A 1 190 ? 11.951 -7.373 42.117 1.00 49.09 190 THR A O 1
ATOM 1409 N N . THR A 1 191 ? 12.603 -5.813 40.648 1.00 47.06 191 THR A N 1
ATOM 1410 C CA . THR A 1 191 ? 13.654 -5.251 41.489 1.00 47.06 191 THR A CA 1
ATOM 1411 C C . THR A 1 191 ? 12.949 -4.439 42.569 1.00 47.06 191 THR A C 1
ATOM 1413 O O . THR A 1 191 ? 12.607 -3.274 42.374 1.00 47.06 191 THR A O 1
ATOM 1416 N N . GLN A 1 192 ? 12.646 -5.087 43.696 1.00 51.25 192 GLN A N 1
ATOM 1417 C CA . GLN A 1 192 ? 12.337 -4.383 44.933 1.00 51.25 192 GLN A CA 1
ATOM 1418 C C . GLN A 1 192 ? 13.494 -3.417 45.223 1.00 51.25 1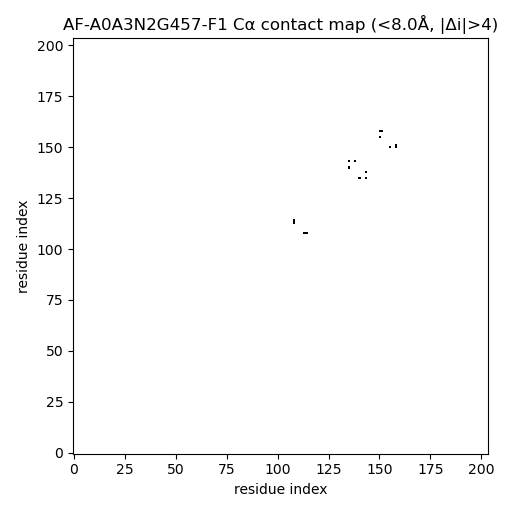92 GLN A C 1
ATOM 1420 O O . GLN A 1 192 ? 14.657 -3.815 45.110 1.00 51.25 192 GLN A O 1
ATOM 1425 N N . PRO A 1 193 ? 13.221 -2.170 45.632 1.00 49.91 193 PRO A N 1
ATOM 1426 C CA . PRO A 1 193 ? 14.246 -1.341 46.233 1.00 49.91 193 PRO A CA 1
ATOM 1427 C C . PRO A 1 193 ? 14.615 -1.982 47.576 1.00 49.91 193 PRO A C 1
ATOM 1429 O O . PRO A 1 193 ? 13.903 -1.831 48.569 1.00 49.91 193 PRO A O 1
ATOM 1432 N N . THR A 1 194 ? 15.710 -2.743 47.604 1.00 54.38 194 THR A N 1
ATOM 1433 C CA . THR A 1 194 ? 16.309 -3.229 48.849 1.00 54.38 194 THR A CA 1
ATOM 1434 C C . THR A 1 194 ? 16.638 -2.018 49.710 1.00 54.38 194 THR A C 1
ATOM 1436 O O . THR A 1 194 ? 17.573 -1.263 49.445 1.00 54.38 194 THR A O 1
ATOM 1439 N N . SER A 1 195 ? 15.829 -1.831 50.746 1.00 47.59 195 SER A N 1
ATOM 1440 C CA . SER A 1 195 ? 16.118 -0.924 51.844 1.00 47.59 195 SER A CA 1
ATOM 1441 C C . SER A 1 195 ? 17.328 -1.499 52.573 1.00 47.59 195 SER A C 1
ATOM 1443 O O . SER A 1 195 ? 17.261 -2.607 53.102 1.00 47.59 195 SER A O 1
ATOM 1445 N N . GLN A 1 196 ? 18.454 -0.791 52.537 1.00 55.09 196 GLN A N 1
ATOM 1446 C CA . GLN A 1 196 ? 19.652 -1.169 53.282 1.00 55.09 196 GLN A CA 1
ATOM 1447 C C . GLN A 1 196 ? 19.326 -1.182 54.784 1.00 55.09 196 GLN A C 1
ATOM 1449 O O . GLN A 1 196 ? 18.894 -0.152 55.308 1.00 55.09 196 GLN A O 1
ATOM 1454 N N . PRO A 1 197 ? 19.538 -2.290 55.513 1.00 52.69 197 PRO A N 1
ATOM 1455 C CA . PRO A 1 197 ? 19.552 -2.234 56.961 1.00 52.69 197 PRO A CA 1
ATOM 1456 C C . PRO A 1 197 ? 20.858 -1.562 57.393 1.00 52.69 197 PRO A C 1
ATOM 1458 O O . PRO A 1 197 ? 21.952 -2.073 57.156 1.00 52.69 197 PRO A O 1
ATOM 1461 N N . THR A 1 198 ? 20.747 -0.399 58.030 1.00 56.44 198 THR A N 1
ATOM 1462 C CA . THR A 1 198 ? 21.850 0.232 58.755 1.00 56.44 198 THR A CA 1
ATOM 1463 C C . THR A 1 198 ? 22.306 -0.720 59.859 1.00 56.44 198 THR A C 1
ATOM 1465 O O . THR A 1 198 ? 21.617 -0.880 60.868 1.00 56.44 198 THR A O 1
ATOM 1468 N N . SER A 1 199 ? 23.453 -1.374 59.671 1.00 58.19 199 SER A N 1
ATOM 1469 C CA . SER A 1 199 ? 24.109 -2.141 60.727 1.00 58.19 199 SER A CA 1
ATOM 1470 C C . SER A 1 199 ? 24.658 -1.164 61.765 1.00 58.19 199 SER A C 1
ATOM 1472 O O . SER A 1 199 ? 25.722 -0.572 61.584 1.00 58.19 199 SER A O 1
ATOM 1474 N N . ASN A 1 200 ? 23.897 -0.970 62.837 1.00 64.94 200 ASN A N 1
ATOM 1475 C CA . ASN A 1 200 ? 24.320 -0.242 64.020 1.00 64.94 200 ASN A CA 1
ATOM 1476 C C . ASN A 1 200 ? 24.634 -1.263 65.125 1.00 64.94 200 ASN A C 1
ATOM 1478 O O . ASN A 1 200 ? 23.741 -1.981 65.573 1.00 64.94 200 ASN A O 1
ATOM 1482 N N . GLY A 1 201 ? 25.899 -1.328 65.542 1.00 52.50 201 GLY A N 1
ATOM 1483 C CA . GLY A 1 201 ? 26.414 -2.188 66.618 1.00 52.50 201 GLY A CA 1
ATOM 1484 C C . GLY A 1 201 ? 27.716 -2.872 66.190 1.00 52.50 201 GLY A C 1
ATOM 1485 O O . GLY A 1 201 ? 27.823 -3.317 65.056 1.00 52.50 201 GLY A O 1
ATOM 1486 N N . TYR A 1 202 ? 28.764 -3.007 66.996 1.00 49.72 202 TYR A N 1
ATOM 1487 C CA . TYR A 1 202 ? 28.991 -2.752 68.417 1.00 49.72 202 TYR A CA 1
ATOM 1488 C C . TYR A 1 202 ? 30.527 -2.824 68.592 1.00 49.72 202 TYR A C 1
ATOM 1490 O O . TYR A 1 202 ? 31.158 -3.711 68.014 1.00 49.72 202 TYR A O 1
ATOM 1498 N N . GLN A 1 203 ? 31.132 -1.861 69.294 1.00 48.25 203 GLN A N 1
ATOM 1499 C CA . GLN A 1 203 ? 32.578 -1.808 69.582 1.00 48.25 203 GLN A CA 1
ATOM 1500 C C . GLN A 1 203 ? 32.970 -2.836 70.663 1.00 48.25 203 GLN A C 1
ATOM 1502 O O . GLN A 1 203 ? 32.159 -3.066 71.563 1.00 48.25 203 GLN A O 1
ATOM 1507 N N . PRO A 1 204 ? 34.185 -3.417 70.629 1.00 65.81 204 PRO A N 1
ATOM 1508 C CA . PRO A 1 204 ? 34.821 -3.967 71.824 1.00 65.81 204 PRO A CA 1
ATOM 1509 C C . PRO A 1 204 ? 35.430 -2.871 72.713 1.00 65.81 204 PRO A C 1
ATOM 1511 O O . PRO A 1 204 ? 35.910 -1.852 72.162 1.00 65.81 204 PRO A O 1
#

Mean predicted aligned error: 18.85 Å